Protein AF-A0A835Y1A8-F1 (afdb_monomer)

pLDDT: mean 73.44, std 23.44, range [25.25, 97.69]

Mean predicted aligned error: 13.57 Å

Organism: NCBI:txid47281

Foldseek 3Di:
DDDDDDDDDDDPPPPDPPPPQPADDQDFFADFFDWWWKWWWWKDQPLDVVDTDGPPVQPDDADPVGWGWHDDDPVVVPPPTTIITHQDGDTPPDWFDWAFSDWDKQFLVNLVVLQVQQVRQMKTWMATSNAIAIDTQWHKQAAPRVDDPDHNGDIWTFGWQEKEKEFEDQVRRGTQDIWIFTAWPPPDTPRPDDPDPPVCPVVVVDPPPPPPPDDDDDIPHTDTSRDRGMDGGDTRTYIYHYDYDNPGDNVCSCVVVVVRCPPCSNVVPPPPPDD

Solvent-accessible surface area (backbone atoms only — not comparable to full-atom values): 16636 Å² total; per-residue (Å²): 138,89,82,90,81,88,79,87,76,84,78,85,76,83,78,76,82,72,79,72,76,81,62,54,81,93,72,70,68,47,56,82,64,36,82,48,67,43,28,35,35,28,28,31,32,65,93,43,76,88,49,68,44,58,48,72,80,46,91,67,78,69,31,93,90,52,72,43,55,58,65,63,52,83,71,50,68,71,43,93,64,66,41,29,46,47,57,64,89,41,35,37,85,54,70,41,75,72,42,74,68,44,75,41,69,37,44,42,66,51,37,47,53,52,39,56,35,25,74,51,48,19,29,38,38,33,29,49,86,83,45,70,44,50,38,60,50,31,44,71,29,52,16,77,69,43,39,95,89,42,46,82,84,32,72,34,36,31,38,43,42,43,40,41,36,42,41,26,22,57,82,84,28,35,71,26,47,70,49,48,34,41,53,42,81,67,94,61,57,50,58,59,81,73,100,56,84,77,80,51,68,76,73,60,79,65,79,73,76,74,71,83,77,84,69,90,70,73,73,59,72,50,48,77,47,63,68,89,45,68,45,72,77,43,60,31,31,32,29,35,42,64,40,83,36,94,80,59,45,68,92,60,37,56,54,71,56,50,57,60,65,66,35,63,92,72,60,67,82,78,78,84,83,86,131

Nearest PDB structures (foldseek):
  4rey-assembly1_A  TM=2.428E-01  e=6.706E+00  Homo sapiens
  5hy7-assembly2_B  TM=1.770E-01  e=8.875E+00  Thermochaetoides thermophila DSM 1495

InterPro domains:
  IPR004240 Nonaspanin (TM9SF) [PF02990] (52-262)
  IPR004240 Nonaspanin (TM9SF) [PTHR10766] (25-270)

Radius of gyration: 24.08 Å; Cα contacts (8 Å, |Δi|>4): 474; chains: 1; bounding box: 104×63×52 Å

Structure (mmCIF, N/CA/C/O backbone):
data_AF-A0A835Y1A8-F1
#
_entry.id   AF-A0A835Y1A8-F1
#
loop_
_atom_site.group_PDB
_atom_site.id
_atom_site.type_symbol
_atom_site.label_atom_id
_atom_site.label_alt_id
_atom_site.label_comp_id
_atom_site.label_asym_id
_atom_site.label_entity_id
_atom_site.label_seq_id
_atom_site.pdbx_PDB_ins_code
_atom_site.Cartn_x
_atom_site.Cartn_y
_atom_site.Cartn_z
_atom_site.occupancy
_atom_site.B_iso_or_equiv
_atom_site.auth_seq_id
_atom_site.auth_comp_id
_atom_site.auth_asym_id
_atom_site.auth_atom_id
_atom_site.pdbx_PDB_model_num
ATOM 1 N N . MET A 1 1 ? -73.869 -24.558 -21.709 1.00 38.59 1 MET A N 1
ATOM 2 C CA . MET A 1 1 ? -72.828 -25.073 -22.624 1.00 38.59 1 MET A CA 1
ATOM 3 C C . MET A 1 1 ? -71.813 -23.967 -22.849 1.00 38.59 1 MET A C 1
ATOM 5 O O . MET A 1 1 ? -72.208 -22.828 -23.041 1.00 38.59 1 MET A O 1
ATOM 9 N N . ALA A 1 2 ? -70.539 -24.306 -22.680 1.00 37.69 2 ALA A N 1
ATOM 10 C CA . ALA A 1 2 ? -69.393 -23.407 -22.601 1.00 37.69 2 ALA A CA 1
ATOM 11 C C . ALA A 1 2 ? -68.954 -22.827 -23.958 1.00 37.69 2 ALA A C 1
ATOM 13 O O . ALA A 1 2 ? -69.214 -23.452 -24.985 1.00 37.69 2 ALA A O 1
ATOM 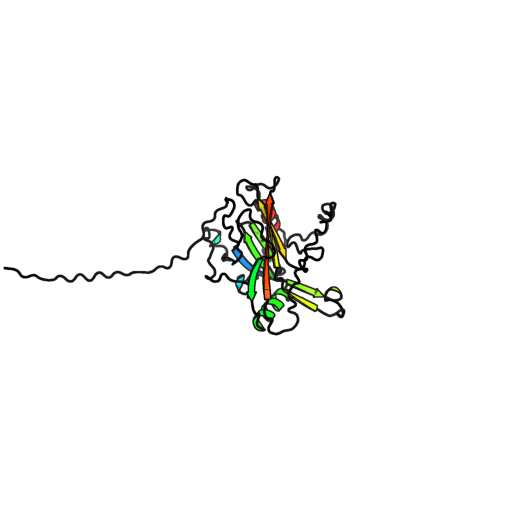14 N N . ARG A 1 3 ? -68.229 -21.692 -23.912 1.00 38.28 3 ARG A N 1
ATOM 15 C CA . ARG A 1 3 ? -67.066 -21.275 -24.745 1.00 38.28 3 ARG A CA 1
ATOM 16 C C . ARG A 1 3 ? -66.821 -19.775 -24.487 1.00 38.28 3 ARG A C 1
ATOM 18 O O . ARG A 1 3 ? -67.604 -18.949 -24.924 1.00 38.28 3 ARG A O 1
ATOM 25 N N . ALA A 1 4 ? -65.955 -19.391 -23.549 1.00 42.00 4 ALA A N 1
ATOM 26 C CA . ALA A 1 4 ? -64.495 -19.283 -23.683 1.00 42.00 4 ALA A CA 1
ATOM 27 C C . ALA A 1 4 ? -64.070 -18.337 -24.826 1.00 42.00 4 ALA A C 1
ATOM 29 O O . ALA A 1 4 ? -63.952 -18.767 -25.970 1.00 42.00 4 ALA A O 1
ATOM 30 N N . LEU A 1 5 ? -63.810 -17.066 -24.494 1.00 44.88 5 LEU A N 1
ATOM 31 C CA . LEU A 1 5 ? -62.985 -16.160 -25.295 1.00 44.88 5 LEU A CA 1
ATOM 32 C C . LEU A 1 5 ? -61.737 -15.813 -24.473 1.00 44.88 5 LEU A C 1
ATOM 34 O O . LEU A 1 5 ? -61.841 -15.299 -23.361 1.00 44.88 5 LEU A O 1
ATOM 38 N N . LEU A 1 6 ? -60.574 -16.165 -25.019 1.00 41.97 6 LEU A N 1
ATOM 39 C CA . LEU A 1 6 ? -59.252 -15.898 -24.463 1.00 41.97 6 LEU A CA 1
ATOM 40 C C . LEU A 1 6 ? -58.898 -14.411 -24.599 1.00 41.97 6 LEU A C 1
ATOM 42 O O . LEU A 1 6 ? -58.893 -13.879 -25.706 1.00 41.97 6 LEU A O 1
ATOM 46 N N . LEU A 1 7 ? -58.515 -13.777 -23.491 1.00 45.03 7 LEU A N 1
ATOM 47 C CA . LEU A 1 7 ? -57.712 -12.554 -23.484 1.00 45.03 7 LEU A CA 1
ATOM 48 C C . LEU A 1 7 ? -56.274 -12.952 -23.141 1.00 45.03 7 LEU A C 1
ATOM 50 O O . LEU A 1 7 ? -55.982 -13.340 -22.012 1.00 45.03 7 LEU A O 1
ATOM 54 N N . ALA A 1 8 ? -55.385 -12.890 -24.131 1.00 44.16 8 ALA A N 1
ATOM 55 C CA . ALA A 1 8 ? -53.951 -13.020 -23.921 1.00 44.16 8 ALA A CA 1
ATOM 56 C C . ALA A 1 8 ? -53.408 -11.677 -23.414 1.00 44.16 8 ALA A C 1
ATOM 58 O O . ALA A 1 8 ? -53.271 -10.727 -24.182 1.00 44.16 8 ALA A O 1
ATOM 59 N N . VAL A 1 9 ? -53.116 -11.592 -22.117 1.00 49.09 9 VAL A N 1
ATOM 60 C CA . VAL A 1 9 ? -52.327 -10.497 -21.545 1.00 49.09 9 VAL A CA 1
ATOM 61 C C . VAL A 1 9 ? -50.870 -10.952 -21.548 1.00 49.09 9 VAL A C 1
ATOM 63 O O . VAL A 1 9 ? -50.481 -11.804 -20.752 1.00 49.09 9 VAL A O 1
ATOM 66 N N . MET A 1 10 ? -50.065 -10.420 -22.471 1.00 48.47 10 MET A N 1
ATOM 67 C CA . MET A 1 10 ? -48.608 -10.535 -22.389 1.00 48.47 10 MET A CA 1
ATOM 68 C C . MET A 1 10 ? -48.114 -9.644 -21.247 1.00 48.47 10 MET A C 1
ATOM 70 O O . MET A 1 10 ? -48.136 -8.420 -21.352 1.00 48.47 10 MET A O 1
ATOM 74 N N . ALA A 1 11 ? -47.654 -10.263 -20.163 1.00 49.00 11 ALA A N 1
ATOM 75 C CA . ALA A 1 11 ? -46.849 -9.592 -19.156 1.00 49.00 11 ALA A CA 1
ATOM 76 C C . ALA A 1 11 ? -45.408 -9.473 -19.679 1.00 49.00 11 ALA A C 1
ATOM 78 O O . ALA A 1 11 ? -44.688 -10.468 -19.750 1.00 49.00 11 ALA A O 1
ATOM 79 N N . LEU A 1 12 ? -44.983 -8.261 -20.053 1.00 48.09 12 LEU A N 1
ATOM 80 C CA . LEU A 1 12 ? -43.561 -7.947 -20.190 1.00 48.09 12 LEU A CA 1
ATOM 81 C C . LEU A 1 12 ? -42.961 -7.852 -18.784 1.00 48.09 12 LEU A C 1
ATOM 83 O O . LEU A 1 12 ? -43.035 -6.815 -18.129 1.00 48.09 12 LEU A O 1
ATOM 87 N N . THR A 1 13 ? -42.351 -8.934 -18.313 1.00 47.12 13 THR A N 1
ATOM 88 C CA . THR A 1 13 ? -41.403 -8.870 -17.201 1.00 47.12 13 THR A CA 1
ATOM 89 C C . THR A 1 13 ? -40.053 -8.424 -17.755 1.00 47.12 13 THR A C 1
ATOM 91 O O . THR A 1 13 ? -39.283 -9.250 -18.248 1.00 47.12 13 THR A O 1
ATOM 94 N N . LEU A 1 14 ? -39.747 -7.124 -17.683 1.00 49.16 14 LEU A N 1
ATOM 95 C CA . LEU A 1 14 ? -38.355 -6.675 -17.742 1.00 49.16 14 LEU A CA 1
ATOM 96 C C . LEU A 1 14 ? -37.688 -7.067 -16.419 1.00 49.16 14 LEU A C 1
ATOM 98 O O . LEU A 1 14 ? -37.690 -6.314 -15.449 1.00 49.16 14 LEU A O 1
ATOM 102 N N . GLY A 1 15 ? -37.150 -8.284 -16.382 1.00 43.19 15 GLY A N 1
ATOM 103 C CA . GLY A 1 15 ? -36.167 -8.690 -15.387 1.00 43.19 15 GLY A CA 1
ATOM 104 C C . GLY A 1 15 ? -34.850 -7.986 -15.685 1.00 43.19 15 GLY A C 1
ATOM 105 O O . GLY A 1 15 ? -34.014 -8.513 -16.412 1.00 43.19 15 GLY A O 1
ATOM 106 N N . GLY A 1 16 ? -34.685 -6.775 -15.160 1.00 41.75 16 GLY A N 1
ATOM 107 C CA . GLY A 1 16 ? -33.373 -6.156 -15.046 1.00 41.75 16 GLY A CA 1
ATOM 108 C C . GLY A 1 16 ? -32.625 -6.822 -13.898 1.00 41.75 16 GLY A C 1
ATOM 109 O O . GLY A 1 16 ? -32.891 -6.519 -12.738 1.00 41.75 16 GLY A O 1
ATOM 110 N N . SER A 1 17 ? -31.704 -7.734 -14.204 1.00 40.31 17 SER A N 1
ATOM 111 C CA . SER A 1 17 ? -30.670 -8.137 -13.253 1.00 40.31 17 SER A CA 1
ATOM 112 C C . SER A 1 17 ? -29.699 -6.970 -13.099 1.00 40.31 17 SER A C 1
ATOM 114 O O . SER A 1 17 ? -28.700 -6.886 -13.805 1.00 40.31 17 SER A O 1
ATOM 116 N N . ALA A 1 18 ? -30.019 -6.040 -12.201 1.00 42.28 18 ALA A N 1
ATOM 117 C CA . ALA A 1 18 ? -29.013 -5.155 -11.645 1.00 42.28 18 ALA A CA 1
ATOM 118 C C . ALA A 1 18 ? -28.097 -6.029 -10.782 1.00 42.28 18 ALA A C 1
ATOM 120 O O . ALA A 1 18 ? -28.504 -6.517 -9.727 1.00 42.28 18 ALA A O 1
ATOM 121 N N . THR A 1 19 ? -26.882 -6.291 -11.255 1.00 36.97 19 THR A N 1
ATOM 122 C CA . THR A 1 19 ? -25.799 -6.717 -10.374 1.00 36.97 19 THR A CA 1
ATOM 123 C C . THR A 1 19 ? -25.518 -5.531 -9.464 1.00 36.97 19 THR A C 1
ATOM 125 O O . THR A 1 19 ? -24.884 -4.569 -9.888 1.00 36.97 19 THR A O 1
ATOM 128 N N . ALA A 1 20 ? -26.082 -5.544 -8.258 1.00 41.91 20 ALA A N 1
ATOM 129 C CA . ALA A 1 20 ? -25.668 -4.619 -7.218 1.00 41.91 20 ALA A CA 1
ATOM 130 C C . ALA A 1 20 ? -24.181 -4.890 -6.956 1.00 41.91 20 ALA A C 1
ATOM 132 O O . ALA A 1 20 ? -23.821 -6.005 -6.570 1.00 41.91 20 ALA A O 1
ATOM 133 N N . GLU A 1 21 ? -23.320 -3.915 -7.246 1.00 48.88 21 GLU A N 1
ATOM 134 C CA . GLU A 1 21 ? -21.961 -3.918 -6.715 1.00 48.88 21 GLU A CA 1
ATOM 135 C C . GLU A 1 21 ? -22.090 -3.951 -5.187 1.00 48.88 21 GLU A C 1
ATOM 137 O O . GLU A 1 21 ? -22.827 -3.166 -4.593 1.00 48.88 21 GLU A O 1
ATOM 142 N N . GLU A 1 22 ? -21.486 -4.958 -4.558 1.00 48.88 22 GLU A N 1
ATOM 143 C CA . GLU A 1 22 ? -21.623 -5.212 -3.126 1.00 48.88 22 GLU A CA 1
ATOM 144 C C . GLU A 1 22 ? -20.785 -4.176 -2.357 1.00 48.88 22 GLU A C 1
ATOM 146 O O . GLU A 1 22 ? -19.588 -4.357 -2.130 1.00 48.88 22 GLU A O 1
ATOM 151 N N . GLU A 1 23 ? -21.414 -3.048 -2.037 1.00 57.38 23 GLU A N 1
ATOM 152 C CA . GLU A 1 23 ? -20.840 -1.918 -1.309 1.00 57.38 23 GLU A CA 1
ATOM 153 C C . GLU A 1 23 ? -20.578 -2.268 0.171 1.00 57.38 23 GLU A C 1
ATOM 155 O O . GLU A 1 23 ? -21.470 -2.725 0.890 1.00 57.38 23 GLU A O 1
ATOM 160 N N . LEU A 1 24 ? -19.343 -2.057 0.644 1.00 58.47 24 LEU A N 1
ATOM 161 C CA . LEU A 1 24 ? -18.929 -2.365 2.020 1.00 58.47 24 LEU A CA 1
ATOM 162 C C . LEU A 1 24 ? -19.290 -1.209 2.979 1.00 58.47 24 LEU A C 1
ATOM 164 O O . LEU A 1 24 ? -18.795 -0.095 2.784 1.00 58.47 24 LEU A O 1
ATOM 168 N N . PRO A 1 25 ? -20.099 -1.436 4.035 1.00 58.34 25 PRO A N 1
ATOM 169 C CA . PRO A 1 25 ? -20.403 -0.409 5.030 1.00 58.34 25 PRO A CA 1
ATOM 170 C C . PRO A 1 25 ? -19.174 -0.066 5.888 1.00 58.34 25 PRO A C 1
ATOM 172 O O . PRO A 1 25 ? -18.427 -0.953 6.303 1.00 58.34 25 PRO A O 1
ATOM 175 N N . SER A 1 26 ? -18.995 1.221 6.206 1.00 64.81 26 SER A N 1
ATOM 176 C CA . SER A 1 26 ? -17.926 1.693 7.097 1.00 64.81 26 SER A CA 1
ATOM 177 C C . SER A 1 26 ? -18.256 1.352 8.558 1.00 64.81 26 SER A C 1
ATOM 179 O O . SER A 1 26 ? -19.091 2.000 9.192 1.00 64.81 26 SER A O 1
ATOM 181 N N . LYS A 1 27 ? -17.653 0.281 9.088 1.00 75.25 27 LYS A N 1
ATOM 182 C CA . LYS A 1 27 ? -17.721 -0.112 10.506 1.00 75.25 27 LYS A CA 1
ATOM 183 C C . LYS A 1 27 ? -16.426 0.340 11.178 1.00 75.25 27 LYS A C 1
ATOM 185 O O . LYS A 1 27 ? -15.370 -0.098 10.757 1.00 75.25 27 LYS A O 1
ATOM 190 N N . HIS A 1 28 ? -16.503 1.144 12.237 1.00 86.50 28 HIS A N 1
ATOM 191 C CA . HIS A 1 28 ? -15.304 1.624 12.952 1.00 86.50 28 HIS A CA 1
ATOM 192 C C . HIS A 1 28 ? -15.055 0.952 14.304 1.00 86.50 28 HIS A C 1
ATOM 194 O O . HIS A 1 28 ? -14.069 1.232 14.983 1.00 86.50 28 HIS A O 1
ATOM 200 N N . ARG A 1 29 ? -15.970 0.072 14.714 1.00 92.69 29 ARG A N 1
ATOM 201 C CA . ARG A 1 29 ? -15.875 -0.692 15.953 1.00 92.69 29 ARG A CA 1
ATOM 202 C C . ARG A 1 29 ? -15.864 -2.174 15.625 1.00 92.69 29 ARG A C 1
ATOM 204 O O . ARG A 1 29 ? -16.804 -2.666 15.011 1.00 92.69 29 ARG A O 1
ATOM 211 N N . TYR A 1 30 ? -14.833 -2.871 16.063 1.00 94.38 30 TYR A N 1
ATOM 212 C CA . TYR A 1 30 ? -14.531 -4.241 15.684 1.00 94.38 30 TYR A CA 1
ATOM 213 C C . TYR A 1 30 ? -14.546 -5.161 16.905 1.00 94.38 30 TYR A C 1
ATOM 215 O O . TYR A 1 30 ? -14.012 -4.827 17.966 1.00 94.38 30 TYR A O 1
ATOM 223 N N . ASP A 1 31 ? -15.124 -6.341 16.730 1.00 95.75 31 ASP A N 1
ATOM 224 C CA . ASP A 1 31 ? -14.928 -7.477 17.617 1.00 95.75 31 ASP A CA 1
ATOM 225 C C . ASP A 1 31 ? -13.668 -8.246 17.192 1.00 95.75 31 ASP A C 1
ATOM 227 O O . ASP A 1 31 ? -13.207 -8.171 16.050 1.00 95.75 31 ASP A O 1
ATOM 231 N N . THR A 1 32 ? -13.060 -8.995 18.114 1.00 95.31 32 THR A N 1
ATOM 232 C CA . THR A 1 32 ? -11.887 -9.814 17.778 1.00 95.31 32 THR A CA 1
ATOM 233 C C . THR A 1 32 ? -12.221 -10.813 16.671 1.00 95.31 32 THR A C 1
ATOM 235 O O . THR A 1 32 ? -13.134 -11.622 16.809 1.00 95.31 32 THR A O 1
ATOM 238 N N . GLY A 1 33 ? -11.429 -10.794 15.598 1.00 95.19 33 GLY A N 1
ATOM 239 C CA . GLY A 1 33 ? -11.612 -11.652 14.427 1.00 95.19 33 GLY A CA 1
ATOM 240 C C . GLY A 1 33 ? -12.426 -11.032 13.288 1.00 95.19 33 GLY A C 1
ATOM 241 O O . GLY A 1 33 ? -12.430 -11.620 12.200 1.00 95.19 33 GLY A O 1
ATOM 242 N N . ASP A 1 34 ? -13.049 -9.869 13.508 1.00 95.62 34 ASP A N 1
ATOM 243 C CA . ASP A 1 34 ? -13.722 -9.102 12.457 1.00 95.62 34 ASP A CA 1
ATOM 244 C C . ASP A 1 34 ? -12.753 -8.735 11.334 1.00 95.62 34 ASP A C 1
ATOM 246 O O . ASP A 1 34 ? -11.570 -8.475 11.575 1.00 95.62 34 ASP A O 1
ATOM 250 N N . ASP A 1 35 ? -13.266 -8.690 10.108 1.00 93.69 35 ASP A N 1
ATOM 251 C CA . ASP A 1 35 ? -12.485 -8.276 8.950 1.00 93.69 35 ASP A CA 1
ATOM 252 C C . ASP A 1 35 ? -12.267 -6.759 8.960 1.00 93.69 35 ASP A C 1
ATOM 254 O O . ASP A 1 35 ? -13.206 -5.969 9.074 1.00 93.69 35 ASP A O 1
ATOM 258 N N . VAL A 1 36 ? -11.003 -6.361 8.826 1.00 94.00 36 VAL A N 1
ATOM 259 C CA . VAL A 1 36 ? -10.575 -4.968 8.684 1.00 94.00 36 VAL A CA 1
ATOM 260 C C . VAL A 1 36 ? -10.096 -4.791 7.252 1.00 94.00 36 VAL A C 1
ATOM 262 O O . VAL A 1 36 ? -9.051 -5.313 6.864 1.00 94.00 36 VAL A O 1
ATOM 265 N N . VAL A 1 37 ? -10.872 -4.072 6.447 1.00 91.81 37 VAL A N 1
ATOM 266 C CA . VAL A 1 37 ? -10.572 -3.915 5.022 1.00 91.81 37 VAL A CA 1
ATOM 267 C C . VAL A 1 37 ? -9.502 -2.843 4.829 1.00 91.81 37 VAL A C 1
ATOM 269 O O . VAL A 1 37 ? -9.634 -1.716 5.306 1.00 91.81 37 VAL A O 1
ATOM 272 N N . LEU A 1 38 ? -8.446 -3.198 4.100 1.00 93.31 38 LEU A N 1
ATOM 273 C CA . LEU A 1 38 ? -7.447 -2.258 3.606 1.00 93.31 38 LEU A CA 1
ATOM 274 C C . LEU A 1 38 ? -7.849 -1.828 2.193 1.00 93.31 38 LEU A C 1
ATOM 276 O O . LEU A 1 38 ? -7.925 -2.661 1.284 1.00 93.31 38 LEU A O 1
ATOM 280 N N . PHE A 1 39 ? -8.102 -0.538 2.005 1.00 93.00 39 PHE A N 1
ATOM 281 C CA . PHE A 1 39 ? -8.419 0.041 0.703 1.00 93.00 39 PHE A CA 1
ATOM 282 C C . PHE A 1 39 ? -7.178 0.680 0.094 1.00 93.00 39 PHE A C 1
ATOM 284 O O . PHE A 1 39 ? -6.445 1.383 0.780 1.00 93.00 39 PHE A O 1
ATOM 291 N N . ALA A 1 40 ? -6.950 0.472 -1.196 1.00 93.12 40 ALA A N 1
ATOM 292 C CA . ALA A 1 40 ? -5.953 1.205 -1.956 1.00 93.12 40 ALA A CA 1
ATOM 293 C C . ALA A 1 40 ? -6.608 2.355 -2.716 1.00 93.12 40 ALA A C 1
ATOM 295 O O . ALA A 1 40 ? -7.746 2.247 -3.160 1.00 93.12 40 ALA A O 1
ATOM 296 N N . SER A 1 41 ? -5.878 3.455 -2.850 1.00 90.62 41 SER A N 1
ATOM 297 C CA . SER A 1 41 ? -6.336 4.643 -3.563 1.00 90.62 41 SER A CA 1
ATOM 298 C C . SER A 1 41 ? -5.502 4.819 -4.826 1.00 90.62 41 SER A C 1
ATOM 300 O O . SER A 1 41 ? -5.933 4.480 -5.930 1.00 90.62 41 SER A O 1
ATOM 302 N N . LYS A 1 42 ? -4.252 5.255 -4.657 1.00 90.75 42 LYS A N 1
ATOM 303 C CA . LYS A 1 42 ? -3.419 5.710 -5.766 1.00 90.75 42 LYS A CA 1
ATOM 304 C C . LYS A 1 42 ? -1.946 5.402 -5.590 1.00 90.75 42 LYS A C 1
ATOM 306 O O . LYS A 1 42 ? -1.490 5.014 -4.512 1.00 90.75 42 LYS A O 1
ATOM 311 N N . ILE A 1 43 ? -1.220 5.621 -6.673 1.00 93.12 43 ILE A N 1
ATOM 312 C CA . ILE A 1 43 ? 0.231 5.718 -6.741 1.00 93.12 43 ILE A CA 1
ATOM 313 C C . ILE A 1 43 ? 0.621 7.029 -7.423 1.00 93.12 43 ILE A C 1
ATOM 315 O O . ILE A 1 43 ? -0.152 7.585 -8.203 1.00 93.12 43 ILE A O 1
ATOM 319 N N . GLY A 1 44 ? 1.825 7.517 -7.164 1.00 91.12 44 GLY A N 1
ATOM 320 C CA . GLY A 1 44 ? 2.352 8.677 -7.874 1.00 91.12 44 GLY A CA 1
ATOM 321 C C . GLY A 1 44 ? 3.746 9.073 -7.402 1.00 91.12 44 GLY A C 1
ATOM 322 O O . GLY A 1 44 ? 4.190 8.606 -6.350 1.00 91.12 44 GLY A O 1
ATOM 323 N N . PRO A 1 45 ? 4.452 9.913 -8.171 1.00 90.25 45 PRO A N 1
ATOM 324 C CA . PRO A 1 45 ? 5.763 10.428 -7.795 1.00 90.25 45 PRO A CA 1
ATOM 325 C C . PRO A 1 45 ? 5.668 11.296 -6.537 1.00 90.25 45 PRO A C 1
ATOM 327 O O . PRO A 1 45 ? 4.870 12.233 -6.471 1.00 90.25 45 PRO A O 1
ATOM 330 N N . PHE A 1 46 ? 6.518 11.021 -5.546 1.00 83.88 46 PHE A N 1
ATOM 331 C CA . PHE A 1 46 ? 6.551 11.804 -4.306 1.00 83.88 46 PHE A CA 1
ATOM 332 C C . PHE A 1 46 ? 6.892 13.281 -4.557 1.00 83.88 46 PHE A C 1
ATOM 334 O O . PHE A 1 46 ? 6.285 14.170 -3.969 1.00 83.88 46 PHE A O 1
ATOM 341 N N . GLU A 1 47 ? 7.788 13.552 -5.509 1.00 82.38 47 GLU A N 1
ATOM 342 C CA . GLU A 1 47 ? 8.206 14.912 -5.877 1.00 82.38 47 GLU A CA 1
ATOM 343 C C . GLU A 1 47 ? 7.155 15.682 -6.702 1.00 82.38 47 GLU A C 1
ATOM 345 O O . GLU A 1 47 ? 7.266 16.897 -6.873 1.00 82.38 47 GLU A O 1
ATOM 350 N N . ASN A 1 48 ? 6.106 15.014 -7.201 1.00 84.75 48 ASN A N 1
ATOM 351 C CA . ASN A 1 48 ? 5.013 15.665 -7.925 1.00 84.75 48 ASN A CA 1
ATOM 352 C C . ASN A 1 48 ? 3.624 15.174 -7.458 1.00 84.75 48 ASN A C 1
ATOM 354 O O . ASN A 1 48 ? 2.918 14.520 -8.221 1.00 84.75 48 ASN A O 1
ATOM 358 N N . PRO A 1 49 ? 3.152 15.577 -6.259 1.00 79.75 49 PRO A N 1
ATOM 359 C CA . PRO A 1 49 ? 1.906 15.057 -5.675 1.00 79.75 49 PRO A CA 1
ATOM 360 C C . PRO A 1 49 ? 0.604 15.324 -6.454 1.00 79.75 49 PRO A C 1
ATOM 362 O O . PRO A 1 49 ? -0.429 14.750 -6.121 1.00 79.75 49 PRO A O 1
ATOM 365 N N . THR A 1 50 ? 0.614 16.218 -7.450 1.00 83.50 50 THR A N 1
ATOM 366 C CA . THR A 1 50 ? -0.541 16.468 -8.335 1.00 83.50 50 THR A CA 1
ATOM 367 C C . THR A 1 50 ? -0.719 15.363 -9.376 1.00 83.50 50 THR A C 1
ATOM 369 O O . THR A 1 50 ? -1.820 15.166 -9.881 1.00 83.50 50 THR A O 1
ATOM 372 N N . GLU A 1 51 ? 0.351 14.647 -9.709 1.00 88.25 51 GLU A N 1
ATOM 373 C CA . GLU A 1 51 ? 0.317 13.513 -10.622 1.00 88.25 51 GLU A CA 1
ATOM 374 C C . GLU A 1 51 ? -0.002 12.247 -9.830 1.00 88.25 51 GLU A C 1
ATOM 376 O O . GLU A 1 51 ? 0.756 11.829 -8.955 1.00 88.25 51 GLU A O 1
ATOM 381 N N . THR A 1 52 ? -1.166 11.6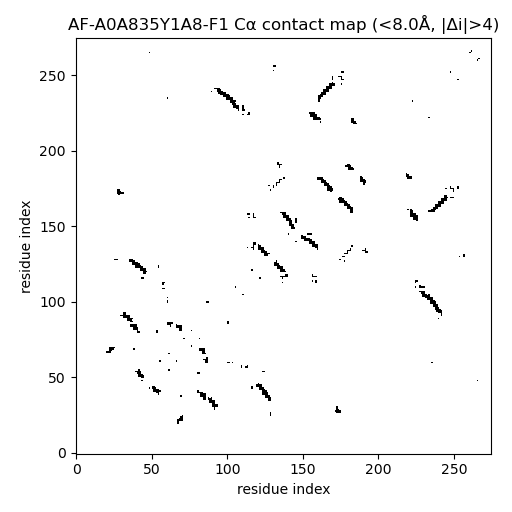62 -10.101 1.00 87.94 52 THR A N 1
ATOM 382 C CA . THR A 1 52 ? -1.642 10.472 -9.395 1.00 87.94 52 THR A CA 1
ATOM 383 C C . THR A 1 52 ? -2.327 9.531 -10.368 1.00 87.94 52 THR A C 1
ATOM 385 O O . THR A 1 52 ? -2.999 9.967 -11.303 1.00 87.94 52 THR A O 1
ATOM 388 N N . TYR A 1 53 ? -2.135 8.240 -10.135 1.00 91.31 53 TYR A N 1
ATOM 389 C CA . TYR A 1 53 ? -2.659 7.151 -10.946 1.00 91.31 53 TYR A CA 1
ATOM 390 C C . TYR A 1 53 ? -3.342 6.122 -10.041 1.00 91.31 53 TYR A C 1
ATOM 392 O O . TYR A 1 53 ? -2.935 5.973 -8.885 1.00 91.31 53 TYR A O 1
ATOM 400 N N . PRO A 1 54 ? -4.345 5.375 -10.529 1.00 92.69 54 PRO A N 1
ATOM 401 C CA . PRO A 1 54 ? -4.940 4.275 -9.780 1.00 92.69 54 PRO A CA 1
ATOM 402 C C . PRO A 1 54 ? -3.887 3.289 -9.264 1.00 92.69 54 PRO A C 1
ATOM 404 O O . PRO A 1 54 ? -2.940 2.942 -9.967 1.00 92.69 54 PRO A O 1
ATOM 407 N N . TYR A 1 55 ? -4.072 2.780 -8.043 1.00 93.06 55 TYR A N 1
ATOM 408 C CA . TYR A 1 55 ? -3.100 1.875 -7.413 1.00 93.06 55 TYR A CA 1
ATOM 409 C C . TYR A 1 55 ? -2.712 0.666 -8.289 1.00 93.06 55 TYR A C 1
ATOM 411 O O . TYR A 1 55 ? -1.555 0.244 -8.304 1.00 93.06 55 TYR A O 1
ATOM 419 N N . TYR A 1 56 ? -3.674 0.127 -9.042 1.00 93.75 56 TYR A N 1
ATOM 420 C CA . TYR A 1 56 ? -3.497 -1.054 -9.887 1.00 93.75 56 TYR A CA 1
ATOM 421 C C . TYR A 1 56 ? -2.993 -0.779 -11.311 1.00 93.75 56 TYR A C 1
ATOM 423 O O . TYR A 1 56 ? -2.887 -1.725 -12.093 1.00 93.75 56 TYR A O 1
ATOM 431 N N . ASP A 1 57 ? -2.621 0.462 -11.634 1.00 93.62 57 ASP A N 1
ATOM 432 C CA . ASP A 1 57 ? -1.854 0.758 -12.854 1.00 93.62 57 ASP A CA 1
ATOM 433 C C . ASP A 1 57 ? -0.459 0.114 -12.795 1.00 93.62 57 ASP A C 1
ATOM 435 O O . ASP A 1 57 ? 0.125 -0.237 -13.823 1.00 93.62 57 ASP A O 1
ATOM 439 N N . LEU A 1 58 ? 0.054 -0.122 -11.581 1.00 95.31 58 LEU A N 1
ATOM 440 C CA . LEU A 1 58 ? 1.169 -1.033 -11.354 1.00 95.31 58 LEU A CA 1
ATOM 441 C C . LEU A 1 58 ? 0.668 -2.455 -11.068 1.00 95.31 58 LEU A C 1
ATOM 443 O O . LEU A 1 58 ? -0.343 -2.643 -10.384 1.00 95.31 58 LEU A O 1
ATOM 447 N N . PRO A 1 59 ? 1.398 -3.495 -11.516 1.00 94.44 59 PRO A N 1
ATOM 448 C CA . PRO A 1 59 ? 0.944 -4.873 -11.418 1.00 94.44 59 PRO A CA 1
ATOM 449 C C . PRO A 1 59 ? 1.149 -5.459 -10.008 1.00 94.44 59 PRO A C 1
ATOM 451 O O . PRO A 1 59 ? 1.802 -6.492 -9.847 1.00 94.44 59 PRO A O 1
ATOM 454 N N . PHE A 1 60 ? 0.512 -4.876 -8.994 1.00 95.31 60 PHE A N 1
ATOM 455 C CA . PHE A 1 60 ? 0.381 -5.427 -7.640 1.00 95.31 60 PHE A CA 1
ATOM 456 C C . PHE A 1 60 ? -0.603 -6.614 -7.573 1.00 95.31 60 PHE A C 1
ATOM 458 O O . PHE A 1 60 ? -1.171 -7.043 -8.585 1.00 95.31 60 PHE A O 1
ATOM 465 N N . CYS A 1 61 ? -0.773 -7.202 -6.384 1.00 95.00 61 CYS A N 1
ATOM 466 C CA . CYS A 1 61 ? -1.747 -8.270 -6.143 1.00 95.00 61 CYS A CA 1
ATOM 467 C C . CYS A 1 61 ? -3.176 -7.707 -6.109 1.00 95.00 61 CYS A C 1
ATOM 469 O O . CYS A 1 61 ? -3.474 -6.817 -5.311 1.00 95.00 61 CYS A O 1
ATOM 471 N N . GLN A 1 62 ? -4.062 -8.270 -6.926 1.00 92.38 62 GLN A N 1
ATOM 472 C CA . GLN A 1 62 ? -5.495 -7.965 -6.934 1.00 92.38 62 GLN A CA 1
ATOM 473 C C . GLN A 1 62 ? -6.284 -9.101 -6.262 1.00 92.38 62 GLN A C 1
ATOM 475 O O . GLN A 1 62 ? -5.820 -10.246 -6.301 1.00 92.38 62 GLN A O 1
ATOM 480 N N . PRO A 1 63 ? -7.456 -8.821 -5.662 1.00 89.69 63 PRO A N 1
ATOM 481 C CA . PRO A 1 63 ? -8.350 -9.870 -5.179 1.00 89.69 63 PRO A CA 1
ATOM 482 C C . PRO A 1 63 ? -8.825 -10.769 -6.334 1.00 89.69 63 PRO A C 1
ATOM 484 O O . PRO A 1 63 ? -9.109 -10.255 -7.421 1.00 89.69 63 PRO A O 1
ATOM 487 N N . PRO A 1 64 ? -8.912 -12.098 -6.142 1.00 82.50 64 PRO A N 1
ATOM 488 C CA . PRO A 1 64 ? -9.291 -13.026 -7.209 1.00 82.50 64 PRO A CA 1
ATOM 489 C C . PRO A 1 64 ? -10.735 -12.826 -7.696 1.00 82.50 64 PRO A C 1
ATOM 491 O O . PRO A 1 64 ? -11.026 -13.075 -8.863 1.00 82.50 64 PRO A O 1
ATOM 494 N N . GLU A 1 65 ? -11.625 -12.343 -6.832 1.00 80.62 65 GLU A N 1
ATOM 495 C CA . GLU A 1 65 ? -13.002 -11.948 -7.150 1.00 80.62 65 GLU A CA 1
ATOM 496 C C . GLU A 1 65 ? -13.125 -10.580 -7.847 1.00 80.62 65 GLU A C 1
ATOM 498 O O . GLU A 1 65 ? -14.231 -10.175 -8.204 1.00 80.62 65 GLU A O 1
ATOM 503 N N . GLY A 1 66 ? -12.007 -9.880 -8.066 1.00 77.69 66 GLY A N 1
ATOM 504 C CA . GLY A 1 66 ? -11.969 -8.521 -8.599 1.00 77.69 66 GLY A CA 1
ATOM 505 C C . GLY A 1 66 ? -11.975 -7.447 -7.508 1.00 77.69 66 GLY A C 1
ATOM 506 O O . GLY A 1 66 ? -12.191 -7.708 -6.327 1.00 77.69 66 GLY A O 1
ATOM 507 N N . THR A 1 67 ? -11.692 -6.208 -7.903 1.00 76.56 67 THR A N 1
ATOM 508 C CA . THR A 1 67 ? -11.652 -5.061 -6.988 1.00 76.56 67 THR A CA 1
ATOM 509 C C . THR A 1 67 ? -13.051 -4.498 -6.762 1.00 76.56 67 THR A C 1
ATOM 511 O O . THR A 1 67 ? -13.749 -4.203 -7.730 1.00 76.56 67 THR A O 1
ATOM 514 N N . ARG A 1 68 ? -13.437 -4.288 -5.502 1.00 73.38 68 ARG A N 1
ATOM 515 C CA . ARG A 1 68 ? -14.693 -3.635 -5.109 1.00 73.38 68 ARG A CA 1
ATOM 516 C C . ARG A 1 68 ? -14.421 -2.200 -4.663 1.00 73.38 68 ARG A C 1
ATOM 518 O O . ARG A 1 68 ? -13.421 -1.960 -3.985 1.00 73.38 68 ARG A O 1
ATOM 525 N N . GLY A 1 69 ? -15.287 -1.262 -5.038 1.00 70.19 69 GLY A N 1
ATOM 526 C CA . GLY A 1 69 ? -15.222 0.119 -4.552 1.00 70.19 69 GLY A CA 1
ATOM 527 C C . GLY A 1 69 ? -15.666 0.235 -3.088 1.00 70.19 69 GLY A C 1
ATOM 528 O O . GLY A 1 69 ? -16.529 -0.529 -2.648 1.00 70.19 69 GLY A O 1
ATOM 529 N N . LYS A 1 70 ? -15.102 1.177 -2.321 1.00 67.69 70 LYS A N 1
ATOM 530 C CA . LYS A 1 70 ? -15.695 1.599 -1.034 1.00 67.69 70 LYS A CA 1
ATOM 531 C C . LYS A 1 70 ? -16.962 2.415 -1.326 1.00 67.69 70 LYS A C 1
ATOM 533 O O . LYS A 1 70 ? -16.963 3.211 -2.260 1.00 67.69 70 LYS A O 1
ATOM 538 N N . ALA A 1 71 ? -18.012 2.249 -0.520 1.00 62.00 71 ALA A N 1
ATOM 539 C CA . ALA A 1 71 ? -19.155 3.158 -0.547 1.00 62.00 71 ALA A CA 1
ATOM 540 C C . ALA A 1 71 ? -18.693 4.551 -0.094 1.00 62.00 71 ALA A C 1
ATOM 542 O O . ALA A 1 71 ? -18.291 4.726 1.058 1.00 62.00 71 ALA A O 1
ATOM 543 N N . GLU A 1 72 ? -18.704 5.515 -1.007 1.00 62.56 72 GLU A N 1
ATOM 544 C CA . GLU A 1 72 ? -18.227 6.873 -0.752 1.00 62.56 72 GLU A CA 1
ATOM 545 C C . GLU A 1 72 ? -19.375 7.767 -0.269 1.00 62.56 72 GLU A C 1
ATOM 547 O O . GLU A 1 72 ? -20.484 7.772 -0.808 1.00 62.56 72 GLU A O 1
ATOM 552 N N . SER A 1 73 ? -19.109 8.562 0.764 1.00 55.84 73 SER A N 1
ATOM 553 C CA . SER A 1 73 ? -19.965 9.680 1.149 1.00 55.84 73 SER A CA 1
ATOM 554 C C . SER A 1 73 ? -19.997 10.740 0.041 1.00 55.84 73 SER A C 1
ATOM 556 O O . SER A 1 73 ? -19.095 10.836 -0.786 1.00 55.84 73 SER A O 1
ATOM 558 N N . LEU A 1 74 ? -21.017 11.605 0.042 1.00 49.69 74 LEU A N 1
ATOM 559 C CA . LEU A 1 74 ? -21.164 12.689 -0.945 1.00 49.69 74 LEU A CA 1
ATOM 560 C C . LEU A 1 74 ? -19.919 13.596 -1.059 1.00 49.69 74 LEU A C 1
ATOM 562 O O . LEU A 1 74 ? -19.715 14.200 -2.104 1.00 49.69 74 LEU A O 1
ATOM 566 N N . GLY A 1 75 ? -19.099 13.698 -0.007 1.00 50.44 75 GLY A N 1
ATOM 567 C CA . GLY A 1 75 ? -17.819 14.413 -0.036 1.00 50.44 75 GLY A CA 1
ATOM 568 C C . GLY A 1 75 ? -16.659 13.601 -0.627 1.00 50.44 75 GLY A C 1
ATOM 569 O O . GLY A 1 75 ? -15.820 14.175 -1.313 1.00 50.44 75 GLY A O 1
ATOM 570 N N . GLU A 1 76 ? -16.628 12.282 -0.414 1.00 57.78 76 GLU A N 1
ATOM 571 C CA . GLU A 1 76 ? -15.632 11.364 -0.993 1.00 57.78 76 GLU A CA 1
ATOM 572 C C . GLU A 1 76 ? -15.883 11.138 -2.493 1.00 57.78 76 GLU A C 1
ATOM 574 O O . GLU A 1 76 ? -14.935 11.178 -3.265 1.00 57.78 76 GLU A O 1
ATOM 579 N N . ALA A 1 77 ? -17.150 11.060 -2.920 1.00 55.84 77 ALA A N 1
ATOM 580 C CA . ALA A 1 77 ? -17.538 10.916 -4.329 1.00 55.84 77 ALA A CA 1
ATOM 581 C C . ALA A 1 77 ? -17.187 12.141 -5.198 1.00 55.84 77 ALA A C 1
ATOM 583 O O . ALA A 1 77 ? -17.160 12.062 -6.428 1.00 55.84 77 ALA A O 1
ATOM 584 N N . LEU A 1 78 ? -16.961 13.296 -4.560 1.00 50.03 78 LEU A N 1
ATOM 585 C CA . LEU A 1 78 ? -16.448 14.512 -5.198 1.00 50.03 78 LEU A CA 1
ATOM 586 C C . LEU A 1 78 ? -14.911 14.580 -5.167 1.00 50.03 78 LEU A C 1
ATOM 588 O O . LEU A 1 78 ? -14.325 15.411 -5.866 1.00 50.03 78 LEU A O 1
ATOM 592 N N . GLY A 1 79 ? -14.262 13.724 -4.372 1.00 53.62 79 GLY A N 1
ATOM 593 C CA . GLY A 1 79 ? -12.830 13.465 -4.425 1.00 53.62 79 GLY A CA 1
ATOM 594 C C . GLY A 1 79 ? -12.483 12.649 -5.669 1.00 53.62 79 GLY A C 1
ATOM 595 O O . GLY A 1 79 ? -13.224 11.773 -6.097 1.00 53.62 79 GLY A O 1
ATOM 596 N N . SER A 1 80 ? -11.350 12.959 -6.296 1.00 54.41 80 SER A N 1
ATOM 597 C CA . SER A 1 80 ? -10.958 12.349 -7.575 1.00 54.41 80 SER A CA 1
ATOM 598 C C . SER A 1 80 ? -10.462 10.899 -7.461 1.00 54.41 80 SER A C 1
ATOM 600 O O . SER A 1 80 ? -10.216 10.272 -8.493 1.00 54.41 80 SER A O 1
ATOM 602 N N . ASP A 1 81 ? -10.294 10.365 -6.249 1.00 64.12 81 ASP A N 1
ATOM 603 C CA . ASP A 1 81 ? -9.606 9.094 -6.030 1.00 64.12 81 ASP A CA 1
ATOM 604 C C . ASP A 1 81 ? -10.550 8.030 -5.474 1.00 64.12 81 ASP A C 1
ATOM 606 O O . ASP A 1 81 ? -10.895 8.043 -4.295 1.00 64.12 81 ASP A O 1
ATOM 610 N N . ARG A 1 82 ? -10.907 7.068 -6.328 1.00 75.81 82 ARG A N 1
ATOM 611 C CA . ARG A 1 82 ? -11.748 5.927 -5.954 1.00 75.81 82 ARG A CA 1
ATOM 612 C C . ARG A 1 82 ? -10.982 4.956 -5.066 1.00 75.81 82 ARG A C 1
ATOM 614 O O . ARG A 1 82 ? -9.908 4.481 -5.442 1.00 75.81 82 ARG A O 1
ATOM 621 N N . LEU A 1 83 ? -11.562 4.600 -3.926 1.00 86.69 83 LEU A N 1
ATOM 622 C CA . LEU A 1 83 ? -11.011 3.573 -3.041 1.00 86.69 83 LEU A CA 1
ATOM 623 C C . LEU A 1 83 ? -11.378 2.171 -3.531 1.00 86.69 83 LEU A C 1
ATOM 625 O O . LEU A 1 83 ? -12.554 1.857 -3.697 1.00 86.69 83 LEU A O 1
ATOM 629 N N . VAL A 1 84 ? -10.377 1.308 -3.712 1.00 89.38 84 VAL A N 1
ATOM 630 C CA . VAL A 1 84 ? -10.545 -0.079 -4.172 1.00 89.38 84 VAL A CA 1
ATOM 631 C C . VAL A 1 84 ? -10.061 -1.090 -3.135 1.00 89.38 84 VAL A C 1
ATOM 633 O O . VAL A 1 84 ? -9.055 -0.884 -2.458 1.00 89.38 84 VAL A O 1
ATOM 636 N N . SER A 1 85 ? -10.773 -2.206 -2.999 1.00 89.56 85 SER A N 1
ATOM 637 C CA . SER A 1 85 ? -10.428 -3.279 -2.063 1.00 89.56 85 SER A CA 1
ATOM 638 C C . SER A 1 85 ? -9.104 -3.957 -2.425 1.00 89.56 85 SER A C 1
ATOM 640 O O . SER A 1 85 ? -8.844 -4.251 -3.594 1.00 89.56 85 SER A O 1
ATOM 642 N N . THR A 1 86 ? -8.307 -4.291 -1.412 1.00 94.44 86 THR A N 1
ATOM 643 C CA . THR A 1 86 ? -7.051 -5.038 -1.569 1.00 94.44 86 THR A CA 1
ATOM 644 C C . THR A 1 86 ? -7.199 -6.500 -1.114 1.00 94.44 86 THR A C 1
ATOM 646 O O . THR A 1 86 ? -8.108 -6.805 -0.345 1.00 94.44 86 THR A O 1
ATOM 649 N N . PRO A 1 87 ? -6.316 -7.430 -1.540 1.00 95.12 87 PRO A N 1
ATOM 650 C CA . PRO A 1 87 ? -6.403 -8.841 -1.143 1.00 95.12 87 PRO A CA 1
ATOM 651 C C . PRO A 1 87 ? -5.833 -9.142 0.257 1.00 95.12 87 PRO A C 1
ATOM 653 O O . PRO A 1 87 ? -5.634 -10.308 0.601 1.00 95.12 87 PRO A O 1
ATOM 656 N N . TYR A 1 88 ? -5.497 -8.124 1.057 1.00 95.81 88 TYR A N 1
ATOM 657 C CA . TYR A 1 88 ? -4.914 -8.332 2.383 1.00 95.81 88 TYR A CA 1
ATOM 658 C C . TYR A 1 88 ? -5.981 -8.844 3.347 1.00 95.81 88 TYR A C 1
ATOM 660 O O . TYR A 1 88 ? -6.973 -8.170 3.611 1.00 95.81 88 TYR A O 1
ATOM 668 N N . VAL A 1 89 ? -5.745 -10.020 3.928 1.00 95.38 89 VAL A N 1
ATOM 669 C CA . VAL A 1 89 ? -6.624 -10.582 4.956 1.00 95.38 89 VAL A CA 1
ATOM 670 C C . VAL A 1 89 ? -6.139 -10.099 6.318 1.00 95.38 89 VAL A C 1
ATOM 672 O O . VAL A 1 89 ? -5.147 -10.608 6.852 1.00 95.38 89 VAL A O 1
ATOM 675 N N . ILE A 1 90 ? -6.819 -9.092 6.862 1.00 96.44 90 ILE A N 1
ATOM 676 C CA . ILE A 1 90 ? -6.508 -8.483 8.156 1.00 96.44 90 ILE A CA 1
ATOM 677 C C . ILE A 1 90 ? -7.708 -8.682 9.075 1.00 96.44 90 ILE A C 1
ATOM 679 O O . ILE A 1 90 ? -8.815 -8.253 8.766 1.00 96.44 90 ILE A O 1
ATOM 683 N N . LYS A 1 91 ? -7.474 -9.344 10.210 1.00 96.75 91 LYS A N 1
ATOM 684 C CA . LYS A 1 91 ? -8.497 -9.598 11.225 1.00 96.75 91 LYS A CA 1
ATOM 685 C C . LYS A 1 91 ? -8.180 -8.841 12.503 1.00 96.75 91 LYS A C 1
ATOM 687 O O . LYS A 1 91 ? -7.042 -8.896 12.978 1.0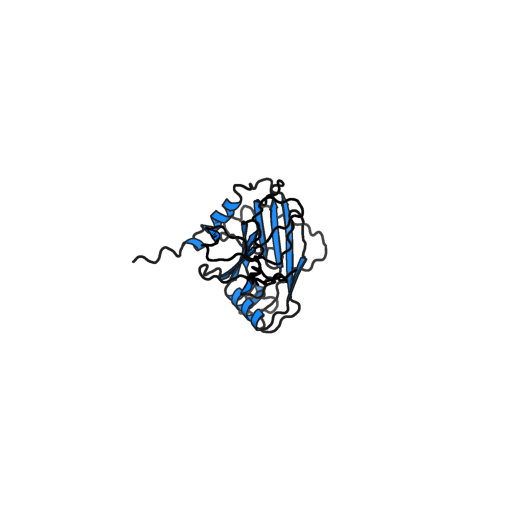0 96.75 91 LYS A O 1
ATOM 692 N N . TYR A 1 92 ? -9.176 -8.158 13.060 1.00 97.12 92 TYR A N 1
ATOM 693 C CA . TYR A 1 92 ? -9.013 -7.331 14.250 1.00 97.12 92 TYR A CA 1
ATOM 694 C C . TYR A 1 92 ? -8.485 -8.153 15.434 1.00 97.12 92 TYR A C 1
ATOM 696 O O . TYR A 1 92 ? -9.043 -9.194 15.786 1.00 97.12 92 TYR A O 1
ATOM 704 N N . GLY A 1 93 ? -7.384 -7.701 16.037 1.00 95.62 93 GLY A N 1
ATOM 705 C CA . GLY A 1 93 ? -6.723 -8.366 17.166 1.00 95.62 93 GLY A CA 1
ATOM 706 C C . GLY A 1 93 ? -5.968 -9.664 16.835 1.00 95.62 93 GLY A C 1
ATOM 707 O O . GLY A 1 93 ? -5.494 -10.330 17.756 1.00 95.62 93 GLY A O 1
ATOM 708 N N . VAL A 1 94 ? -5.832 -10.048 15.559 1.00 97.69 94 VAL A N 1
ATOM 709 C CA . VAL A 1 94 ? -5.134 -11.279 15.143 1.00 97.69 94 VAL A CA 1
ATOM 710 C C . VAL A 1 94 ? -3.804 -10.947 14.470 1.00 97.69 94 VAL A C 1
ATOM 712 O O . VAL A 1 94 ? -3.762 -10.372 13.383 1.00 97.69 94 VAL A O 1
ATOM 715 N N . ASN A 1 95 ? -2.700 -11.338 15.111 1.00 96.81 95 ASN A N 1
ATOM 716 C CA . ASN A 1 95 ? -1.357 -11.153 14.563 1.00 96.81 95 ASN A CA 1
ATOM 717 C C . ASN A 1 95 ? -1.091 -12.110 13.396 1.00 96.81 95 ASN A C 1
ATOM 719 O O . ASN A 1 95 ? -1.352 -13.309 13.484 1.00 96.81 95 ASN A O 1
ATOM 723 N N . VAL A 1 96 ? -0.479 -11.587 12.338 1.00 95.19 96 VAL A N 1
ATOM 724 C CA . VAL A 1 96 ? -0.088 -12.328 11.135 1.00 95.19 96 VAL A CA 1
ATOM 725 C C . VAL A 1 96 ? 1.399 -12.099 10.894 1.00 95.19 96 VAL A C 1
ATOM 727 O O . VAL A 1 96 ? 1.868 -10.966 10.951 1.00 95.19 96 VAL A O 1
ATOM 730 N N . ARG A 1 97 ? 2.162 -13.161 10.620 1.00 92.38 97 ARG A N 1
ATOM 731 C CA . ARG A 1 97 ? 3.601 -13.067 10.332 1.00 92.38 97 ARG A CA 1
ATOM 732 C C . ARG A 1 97 ? 3.917 -13.672 8.973 1.00 92.38 97 ARG A C 1
ATOM 734 O O . ARG A 1 97 ? 3.648 -14.849 8.759 1.00 92.38 97 ARG A O 1
ATOM 741 N N . HIS A 1 98 ? 4.530 -12.875 8.100 1.00 89.50 98 HIS A N 1
ATOM 742 C CA . HIS A 1 98 ? 5.044 -13.276 6.786 1.00 89.50 98 HIS A CA 1
ATOM 743 C C . HIS A 1 98 ? 4.033 -14.058 5.930 1.00 89.50 98 HIS A C 1
ATOM 745 O O . HIS A 1 98 ? 4.411 -14.978 5.200 1.00 89.50 98 HIS A O 1
ATOM 751 N N . ALA A 1 99 ? 2.750 -13.699 6.013 1.00 93.81 99 ALA A N 1
ATOM 752 C CA . ALA A 1 99 ? 1.726 -14.292 5.170 1.00 93.81 99 ALA A CA 1
ATOM 753 C C . ALA A 1 99 ? 2.004 -13.951 3.706 1.00 93.81 99 ALA A C 1
ATOM 755 O O . ALA A 1 99 ? 2.401 -12.833 3.379 1.00 93.81 99 ALA A O 1
ATOM 756 N N . ILE A 1 100 ? 1.806 -14.928 2.826 1.00 94.19 100 ILE A N 1
ATOM 757 C CA . ILE A 1 100 ? 1.906 -14.724 1.383 1.00 94.19 100 ILE A CA 1
ATOM 758 C C . ILE A 1 100 ? 0.594 -14.098 0.924 1.00 94.19 100 ILE A C 1
ATOM 760 O O . ILE A 1 100 ? -0.462 -14.702 1.082 1.00 94.19 100 ILE A O 1
ATOM 764 N N . LEU A 1 101 ? 0.680 -12.900 0.355 1.00 95.25 101 LEU A N 1
ATOM 765 C CA . LEU A 1 101 ? -0.445 -12.200 -0.251 1.00 95.25 101 LEU A CA 1
ATOM 766 C C . LEU A 1 101 ? -0.775 -12.807 -1.615 1.00 95.25 101 LEU A C 1
ATOM 768 O O . LEU A 1 101 ? -1.893 -13.241 -1.863 1.00 95.25 101 LEU A O 1
ATOM 772 N N . CYS A 1 102 ? 0.221 -12.859 -2.502 1.00 95.19 102 CYS A N 1
ATOM 773 C CA . CYS A 1 102 ? 0.118 -13.546 -3.782 1.00 95.19 102 CYS A CA 1
ATOM 774 C C . CYS A 1 102 ? 1.502 -13.927 -4.321 1.00 95.19 102 CYS A C 1
ATOM 776 O O . CYS A 1 102 ? 2.529 -13.394 -3.891 1.00 95.19 102 CYS A O 1
ATOM 778 N N . LYS A 1 103 ? 1.520 -14.850 -5.287 1.00 95.19 103 LYS A N 1
ATOM 779 C CA . LYS A 1 103 ? 2.698 -15.152 -6.106 1.00 95.19 103 LYS A CA 1
ATOM 780 C C . LYS A 1 103 ? 2.458 -14.635 -7.514 1.00 95.19 103 LYS A C 1
ATOM 782 O O . LYS A 1 103 ? 1.389 -14.878 -8.074 1.00 95.19 103 LYS A O 1
ATOM 787 N N . LYS A 1 104 ? 3.437 -13.942 -8.088 1.00 92.12 104 LYS A N 1
ATOM 788 C CA . LYS A 1 104 ? 3.320 -13.327 -9.408 1.00 92.12 104 LYS A CA 1
ATOM 789 C C . LYS A 1 104 ? 4.547 -13.627 -10.258 1.00 92.12 104 LYS A C 1
ATOM 791 O O . LYS A 1 104 ? 5.668 -13.657 -9.765 1.00 92.12 104 LYS A O 1
ATOM 796 N N . SER A 1 105 ? 4.318 -13.843 -11.547 1.00 94.31 105 SER A N 1
ATOM 797 C CA . SER A 1 105 ? 5.377 -13.744 -12.550 1.00 94.31 105 SER A CA 1
ATOM 798 C C . SER A 1 105 ? 5.285 -12.356 -13.167 1.00 94.31 105 SER A C 1
ATOM 800 O O . SER A 1 105 ? 4.220 -11.975 -13.650 1.00 94.31 105 SER A O 1
ATOM 802 N N . LEU A 1 106 ? 6.366 -11.590 -13.087 1.00 95.06 106 LEU A N 1
ATOM 803 C CA . LEU A 1 106 ? 6.473 -10.269 -13.689 1.00 95.06 106 LEU A CA 1
ATOM 804 C C . LEU A 1 106 ? 7.098 -10.439 -15.069 1.00 95.06 106 LEU A C 1
ATOM 806 O O . LEU A 1 106 ? 8.212 -10.947 -15.173 1.00 95.06 106 LEU A O 1
ATOM 810 N N . ASP A 1 107 ? 6.384 -10.045 -16.115 1.00 95.62 107 ASP A N 1
ATOM 811 C CA . ASP A 1 107 ? 6.959 -9.972 -17.454 1.00 95.62 107 ASP A CA 1
ATOM 812 C C . ASP A 1 107 ? 7.843 -8.722 -17.604 1.00 95.62 107 ASP A C 1
ATOM 814 O O . ASP A 1 107 ? 7.863 -7.828 -16.750 1.00 95.62 107 ASP A O 1
ATOM 818 N N . ALA A 1 108 ? 8.587 -8.639 -18.705 1.00 95.19 108 ALA A N 1
ATOM 819 C CA . ALA A 1 108 ? 9.462 -7.504 -18.980 1.00 95.19 108 ALA A CA 1
ATOM 820 C C . ALA A 1 108 ? 8.738 -6.141 -18.947 1.00 95.19 108 ALA A C 1
ATOM 822 O O . ALA A 1 108 ? 9.350 -5.138 -18.569 1.00 95.19 108 ALA A O 1
ATOM 823 N N . ALA A 1 109 ? 7.452 -6.086 -19.314 1.00 95.31 109 ALA A N 1
ATOM 824 C CA . ALA A 1 109 ? 6.662 -4.856 -19.279 1.00 95.31 109 ALA A CA 1
ATOM 825 C C . ALA A 1 109 ? 6.323 -4.445 -17.837 1.00 95.31 109 ALA A C 1
ATOM 827 O O . ALA A 1 109 ? 6.507 -3.285 -17.469 1.00 95.31 109 ALA A O 1
ATOM 828 N N . ALA A 1 110 ? 5.912 -5.398 -16.999 1.00 95.38 110 ALA A N 1
ATOM 829 C CA . ALA A 1 110 ? 5.661 -5.209 -15.576 1.00 95.38 110 ALA A CA 1
ATOM 830 C C . ALA A 1 110 ? 6.932 -4.798 -14.824 1.00 95.38 110 ALA A C 1
ATOM 832 O O . ALA A 1 110 ? 6.904 -3.859 -14.029 1.00 95.38 110 ALA A O 1
ATOM 833 N N . VAL A 1 111 ? 8.061 -5.459 -15.104 1.00 96.44 111 VAL A N 1
ATOM 834 C CA . VAL A 1 111 ? 9.368 -5.108 -14.525 1.00 96.44 111 VAL A CA 1
ATOM 835 C C . VAL A 1 111 ? 9.775 -3.695 -14.927 1.00 96.44 111 VAL A C 1
ATOM 837 O O . VAL A 1 111 ? 10.240 -2.934 -14.080 1.00 96.44 111 VAL A O 1
ATOM 840 N N . LYS A 1 112 ? 9.561 -3.312 -16.192 1.00 96.00 112 LYS A N 1
ATOM 841 C CA . LYS A 1 112 ? 9.798 -1.940 -16.649 1.00 96.00 112 LYS A CA 1
ATOM 842 C C . LYS A 1 112 ? 8.908 -0.940 -15.905 1.00 96.00 112 LYS A C 1
ATOM 844 O O . LYS A 1 112 ? 9.434 0.042 -15.401 1.00 96.00 112 LYS A O 1
ATOM 849 N N . GLY A 1 113 ? 7.605 -1.202 -15.788 1.00 96.50 113 GLY A N 1
ATOM 850 C CA . GLY A 1 113 ? 6.672 -0.319 -15.079 1.00 96.50 113 GLY A CA 1
ATOM 851 C C . GLY A 1 113 ? 7.069 -0.097 -13.618 1.00 96.50 113 GLY A C 1
ATOM 852 O O . GLY A 1 113 ? 7.157 1.042 -13.167 1.00 96.50 113 GLY A O 1
ATOM 853 N N . PHE A 1 114 ? 7.408 -1.170 -12.897 1.00 97.06 114 PHE A N 1
ATOM 854 C CA . PHE A 1 114 ? 7.925 -1.045 -11.535 1.00 97.06 114 PHE A CA 1
ATOM 855 C C . PHE A 1 114 ? 9.253 -0.295 -11.475 1.00 97.06 114 PHE A C 1
ATOM 857 O O . PHE A 1 114 ? 9.435 0.530 -10.585 1.00 97.06 114 PHE A O 1
ATOM 864 N N . ARG A 1 115 ? 10.179 -0.542 -12.407 1.00 95.62 115 ARG A N 1
ATOM 865 C CA . ARG A 1 115 ? 11.461 0.171 -12.425 1.00 95.62 115 ARG A CA 1
ATOM 866 C C . ARG A 1 115 ? 11.264 1.662 -12.648 1.00 95.62 115 ARG A C 1
ATOM 868 O O . ARG A 1 115 ? 11.845 2.445 -11.907 1.00 95.62 115 ARG A O 1
ATOM 875 N N . ASP A 1 116 ? 10.443 2.040 -13.621 1.00 95.75 116 ASP A N 1
ATOM 876 C CA . ASP A 1 116 ? 10.154 3.440 -13.930 1.00 95.75 116 ASP A CA 1
ATOM 877 C 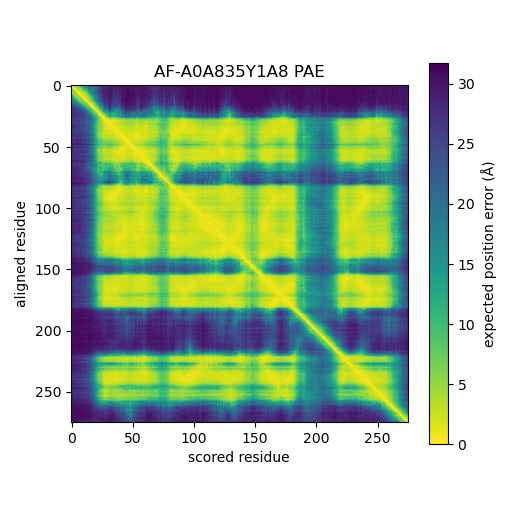C . ASP A 1 116 ? 9.506 4.143 -12.726 1.00 95.75 116 ASP A C 1
ATOM 879 O O . ASP A 1 116 ? 9.846 5.287 -12.425 1.00 95.75 116 ASP A O 1
ATOM 883 N N . ALA A 1 117 ? 8.625 3.447 -11.999 1.00 95.81 117 ALA A N 1
ATOM 884 C CA . ALA A 1 117 ? 8.020 3.942 -10.765 1.00 95.81 117 ALA A CA 1
ATOM 885 C C . ALA A 1 117 ? 9.057 4.117 -9.639 1.00 95.81 117 ALA A C 1
ATOM 887 O O . ALA A 1 117 ? 9.094 5.158 -8.985 1.00 95.81 117 ALA A O 1
ATOM 888 N N . VAL A 1 118 ? 9.945 3.138 -9.433 1.00 94.19 118 VAL A N 1
ATOM 889 C CA . VAL A 1 118 ? 11.028 3.219 -8.433 1.00 94.19 118 VAL A CA 1
ATOM 890 C C . VAL A 1 118 ? 12.018 4.335 -8.773 1.00 94.19 118 VAL A C 1
ATOM 892 O O . VAL A 1 118 ? 12.424 5.083 -7.888 1.00 94.19 118 VAL A O 1
ATOM 895 N N . MET A 1 119 ? 12.370 4.496 -10.051 1.00 92.38 119 MET A N 1
ATOM 896 C CA . MET A 1 119 ? 13.235 5.578 -10.534 1.00 92.38 119 MET A CA 1
ATOM 897 C C . MET A 1 119 ? 12.670 6.967 -10.227 1.00 92.38 119 MET A C 1
ATOM 899 O O . MET A 1 119 ? 13.437 7.880 -9.942 1.00 92.38 119 MET A O 1
ATOM 903 N N . GLN A 1 120 ? 11.347 7.116 -10.281 1.00 90.69 120 GLN A N 1
ATOM 904 C CA . GLN A 1 120 ? 10.638 8.370 -10.019 1.00 90.69 120 GLN A CA 1
ATOM 905 C C . GLN A 1 120 ? 10.198 8.526 -8.554 1.00 90.69 120 GLN A C 1
ATOM 907 O O . GLN A 1 120 ? 9.431 9.433 -8.238 1.00 90.69 120 GLN A O 1
ATOM 912 N N . GLY A 1 121 ? 10.630 7.630 -7.659 1.00 89.19 121 GLY A N 1
ATOM 913 C CA . GLY A 1 121 ? 10.266 7.693 -6.243 1.00 89.19 121 GLY A CA 1
ATOM 914 C C . GLY A 1 121 ? 8.758 7.580 -6.010 1.00 89.19 121 GLY A C 1
ATOM 915 O O . GLY A 1 121 ? 8.199 8.325 -5.204 1.00 89.19 121 GLY A O 1
ATOM 916 N N . TYR A 1 122 ? 8.078 6.691 -6.740 1.00 93.25 122 TYR A N 1
ATOM 917 C CA . TYR A 1 122 ? 6.639 6.509 -6.579 1.00 93.25 122 TYR A CA 1
ATOM 918 C C . TYR A 1 122 ? 6.301 5.994 -5.179 1.00 93.25 122 TYR A C 1
ATOM 920 O O . TYR A 1 122 ? 6.895 5.026 -4.688 1.00 93.25 122 TYR A O 1
ATOM 928 N N . TYR A 1 123 ? 5.282 6.601 -4.579 1.00 90.25 123 TYR A N 1
ATOM 929 C CA . TYR A 1 123 ? 4.625 6.111 -3.378 1.00 90.25 123 TYR A CA 1
ATOM 930 C C . TYR A 1 123 ? 3.252 5.539 -3.725 1.00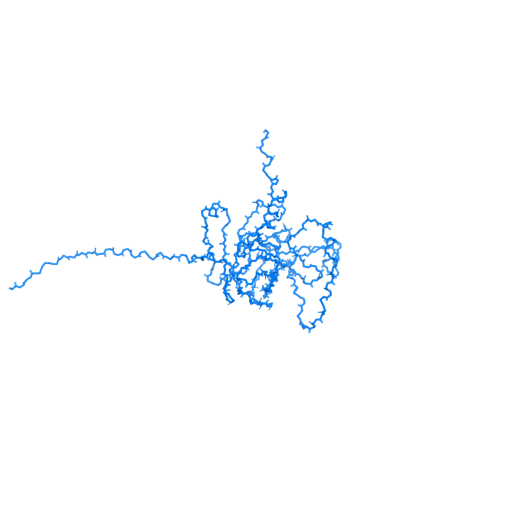 90.25 123 TYR A C 1
ATOM 932 O O . TYR A 1 123 ? 2.662 5.883 -4.747 1.00 90.25 123 TYR A O 1
ATOM 940 N N . TRP A 1 124 ? 2.742 4.660 -2.873 1.00 93.12 124 TRP A N 1
ATOM 941 C CA . TRP A 1 124 ? 1.350 4.233 -2.859 1.00 93.12 124 TRP A CA 1
ATOM 942 C C . TRP A 1 124 ? 0.635 4.841 -1.655 1.00 93.12 124 TRP A C 1
ATOM 944 O O . TRP A 1 124 ? 1.255 5.101 -0.624 1.00 93.12 124 TRP A O 1
ATOM 954 N N . GLN A 1 125 ? -0.676 5.034 -1.780 1.00 88.81 125 GLN A N 1
ATOM 955 C CA . GLN A 1 125 ? -1.558 5.449 -0.696 1.00 88.81 125 GLN A CA 1
ATOM 956 C C . GLN A 1 125 ? -2.671 4.421 -0.487 1.00 88.81 125 GLN A C 1
ATOM 958 O O . GLN A 1 125 ? -3.365 4.021 -1.428 1.00 88.81 125 GLN A O 1
ATOM 963 N N . MET A 1 126 ? -2.851 4.017 0.765 1.00 91.44 126 MET A N 1
ATOM 964 C CA . MET A 1 126 ? -3.896 3.107 1.222 1.00 91.44 126 MET A CA 1
ATOM 965 C C . MET A 1 126 ? -4.597 3.674 2.456 1.00 91.44 126 MET A C 1
ATOM 967 O O . MET A 1 126 ? -4.122 4.626 3.066 1.00 91.44 126 MET A O 1
ATOM 971 N N . TYR A 1 127 ? -5.716 3.072 2.837 1.00 91.81 127 TYR A N 1
ATOM 972 C CA . TYR A 1 127 ? -6.517 3.457 3.988 1.00 91.81 127 TYR A CA 1
ATOM 973 C C . TYR A 1 127 ? -6.958 2.220 4.759 1.00 91.81 127 TYR A C 1
ATOM 975 O O . TYR A 1 127 ? -7.513 1.283 4.182 1.00 91.81 127 TYR A O 1
ATOM 983 N N . MET A 1 128 ? -6.741 2.237 6.069 1.00 92.62 128 MET A N 1
ATOM 984 C CA . MET A 1 128 ? -7.255 1.239 7.002 1.00 92.62 128 MET A CA 1
ATOM 985 C C . MET A 1 128 ? -8.118 1.959 8.023 1.00 92.62 128 MET A C 1
ATOM 987 O O . MET A 1 128 ? -7.610 2.800 8.757 1.00 92.62 128 MET A O 1
ATOM 991 N N . ASP A 1 129 ? -9.412 1.645 8.061 1.00 92.31 129 ASP A N 1
ATOM 992 C CA . ASP A 1 129 ? -10.355 2.307 8.972 1.00 92.31 129 ASP A CA 1
ATOM 993 C C . ASP A 1 129 ? -10.299 3.848 8.878 1.00 92.31 129 ASP A C 1
ATOM 995 O O . ASP A 1 129 ? -10.327 4.553 9.884 1.00 92.31 129 ASP A O 1
ATOM 999 N N . GLU A 1 130 ? -10.167 4.345 7.638 1.00 88.25 130 GLU A N 1
ATOM 1000 C CA . GLU A 1 130 ? -10.003 5.762 7.249 1.00 88.25 130 GLU A CA 1
ATOM 1001 C C . GLU A 1 130 ? -8.667 6.411 7.624 1.00 88.25 130 GLU A C 1
ATOM 1003 O O . GLU A 1 130 ? -8.382 7.531 7.197 1.00 88.25 130 GLU A O 1
ATOM 1008 N N . LEU A 1 131 ? -7.792 5.687 8.320 1.00 89.25 131 LEU A N 1
ATOM 1009 C CA . LEU A 1 131 ? -6.441 6.144 8.610 1.00 89.25 131 LEU A CA 1
ATOM 1010 C C . LEU A 1 131 ? -5.559 5.937 7.373 1.00 89.25 131 LEU A C 1
ATOM 1012 O O . LEU A 1 131 ? -5.438 4.802 6.893 1.00 89.25 131 LEU A O 1
ATOM 1016 N N . PRO A 1 132 ? -4.952 7.007 6.834 1.00 89.25 132 PRO A N 1
ATOM 1017 C CA . PRO A 1 132 ? -4.142 6.906 5.637 1.00 89.25 132 PRO A CA 1
ATOM 1018 C C . PRO A 1 132 ? -2.779 6.273 5.932 1.00 89.25 132 PRO A C 1
ATOM 1020 O O . PRO A 1 132 ? -2.161 6.479 6.978 1.00 89.25 132 PRO A O 1
ATOM 1023 N N . LEU A 1 133 ? -2.308 5.509 4.957 1.00 88.31 133 LEU A N 1
ATOM 1024 C CA . LEU A 1 133 ? -1.037 4.808 4.940 1.00 88.31 133 LEU A CA 1
ATOM 1025 C C . LEU A 1 133 ? -0.323 5.131 3.641 1.00 88.31 133 LEU A C 1
ATOM 1027 O O . LEU A 1 133 ? -0.933 5.106 2.572 1.00 88.31 133 LEU A O 1
ATOM 1031 N N . TRP A 1 134 ? 0.981 5.353 3.736 1.00 88.44 134 TRP A N 1
ATOM 1032 C CA . TRP A 1 134 ? 1.832 5.578 2.580 1.00 88.44 134 TRP A CA 1
ATOM 1033 C C . TRP A 1 134 ? 3.070 4.702 2.659 1.00 88.44 134 TRP A C 1
ATOM 1035 O O . TRP A 1 134 ? 3.521 4.329 3.740 1.00 88.44 134 TRP A O 1
ATOM 1045 N N . GLY A 1 135 ? 3.638 4.400 1.503 1.00 87.31 135 GLY A N 1
ATOM 1046 C CA . GLY A 1 135 ? 4.925 3.735 1.402 1.00 87.31 135 GLY A CA 1
ATOM 1047 C C . GLY A 1 135 ? 5.458 3.816 -0.013 1.00 87.31 135 GLY A C 1
ATOM 1048 O O . GLY A 1 135 ? 4.708 4.061 -0.955 1.00 87.31 135 GLY A O 1
ATOM 1049 N N . PHE A 1 136 ? 6.760 3.622 -0.172 1.00 91.25 136 PHE A N 1
ATOM 1050 C CA . PHE A 1 136 ? 7.370 3.619 -1.494 1.00 91.25 136 PHE A CA 1
ATOM 1051 C C . PHE A 1 136 ? 7.132 2.285 -2.200 1.00 91.25 136 PHE A C 1
ATOM 1053 O O . PHE A 1 136 ? 7.012 1.230 -1.571 1.00 91.25 136 PHE A O 1
ATOM 1060 N N . VAL A 1 137 ? 7.070 2.330 -3.531 1.00 93.81 137 VAL A N 1
ATOM 1061 C CA . VAL A 1 137 ? 7.041 1.124 -4.373 1.00 93.81 137 VAL A CA 1
ATOM 1062 C C . VAL A 1 137 ? 8.361 0.353 -4.246 1.00 93.81 137 VAL A C 1
ATOM 1064 O O . VAL A 1 137 ? 8.382 -0.875 -4.295 1.00 93.81 137 VAL A O 1
ATOM 1067 N N . GLY A 1 138 ? 9.469 1.061 -4.047 1.00 91.31 138 GLY A N 1
ATOM 1068 C CA . GLY A 1 138 ? 10.799 0.483 -3.940 1.00 91.31 138 GLY A CA 1
ATOM 1069 C C . GLY A 1 138 ? 11.861 1.548 -3.703 1.00 91.31 138 GLY A C 1
ATOM 1070 O O . GLY A 1 138 ? 11.539 2.692 -3.391 1.00 91.31 138 GLY A O 1
ATOM 1071 N N . GLU A 1 139 ? 13.123 1.178 -3.881 1.00 88.12 139 GLU A N 1
ATOM 1072 C CA . GLU A 1 139 ? 14.266 2.061 -3.649 1.00 88.12 139 GLU A CA 1
ATOM 1073 C C . GLU A 1 139 ? 15.317 1.970 -4.759 1.00 88.12 139 GLU A C 1
ATOM 1075 O O . GLU A 1 139 ? 15.495 0.935 -5.412 1.00 88.12 139 GLU A O 1
ATOM 1080 N N . VAL A 1 140 ? 16.053 3.069 -4.938 1.00 89.06 140 VAL A N 1
ATOM 1081 C CA . VAL A 1 140 ? 17.248 3.121 -5.783 1.00 89.06 140 VAL A CA 1
ATOM 1082 C C . VAL A 1 140 ? 18.479 3.059 -4.886 1.00 89.06 140 VAL A C 1
ATOM 1084 O O . VAL A 1 140 ? 18.766 3.994 -4.140 1.00 89.06 140 VAL A O 1
ATOM 1087 N N . ALA A 1 141 ? 19.255 1.987 -4.989 1.00 85.81 141 ALA A N 1
ATOM 1088 C CA . ALA A 1 141 ? 20.549 1.896 -4.331 1.00 85.81 141 ALA A CA 1
ATOM 1089 C C . ALA A 1 141 ? 21.649 2.430 -5.254 1.00 85.81 141 ALA A C 1
ATOM 1091 O O . ALA A 1 141 ? 21.763 1.996 -6.401 1.00 85.81 141 ALA A O 1
ATOM 1092 N N . LYS A 1 142 ? 22.487 3.343 -4.751 1.00 83.50 142 LYS A N 1
ATOM 1093 C CA . LYS A 1 142 ? 23.581 3.962 -5.517 1.00 83.50 142 LYS A CA 1
ATOM 1094 C C . LYS A 1 142 ? 24.947 3.696 -4.888 1.00 83.50 142 LYS A C 1
ATOM 1096 O O . LYS A 1 142 ? 25.074 3.601 -3.665 1.00 83.50 142 LYS A O 1
ATOM 1101 N N . GLY A 1 143 ? 25.981 3.621 -5.725 1.00 73.75 143 GLY A N 1
ATOM 1102 C CA . GLY A 1 143 ? 27.378 3.545 -5.287 1.00 73.75 143 GLY A CA 1
ATOM 1103 C C . GLY A 1 143 ? 27.643 2.344 -4.375 1.00 73.75 143 GLY A C 1
ATOM 1104 O O . GLY A 1 143 ? 27.266 1.221 -4.696 1.00 73.75 143 GLY A O 1
ATOM 1105 N N . ALA A 1 144 ? 28.260 2.570 -3.211 1.00 63.00 144 ALA A N 1
ATOM 1106 C CA . ALA A 1 144 ? 28.584 1.500 -2.258 1.00 63.00 144 ALA A CA 1
ATOM 1107 C C . ALA A 1 144 ? 27.345 0.744 -1.728 1.00 63.00 144 ALA A C 1
ATOM 1109 O O . ALA A 1 144 ? 27.445 -0.434 -1.382 1.00 63.00 144 ALA A O 1
ATOM 1110 N N . ASN A 1 145 ? 26.172 1.387 -1.719 1.00 65.56 145 ASN A N 1
ATOM 1111 C CA . ASN A 1 145 ? 24.919 0.779 -1.262 1.00 65.56 145 ASN A CA 1
ATOM 1112 C C . ASN A 1 145 ? 24.288 -0.138 -2.320 1.00 65.56 145 ASN A C 1
ATOM 1114 O O . ASN A 1 145 ? 23.429 -0.949 -1.989 1.00 65.56 145 ASN A O 1
ATOM 1118 N N . ALA A 1 146 ? 24.749 -0.076 -3.575 1.00 63.44 146 ALA A N 1
ATOM 1119 C CA . ALA A 1 146 ? 24.311 -0.972 -4.644 1.00 63.44 146 ALA A CA 1
ATOM 1120 C C . ALA A 1 146 ? 24.908 -2.395 -4.530 1.00 63.44 146 ALA A C 1
ATOM 1122 O O . ALA A 1 146 ? 24.615 -3.252 -5.358 1.00 63.44 146 ALA A O 1
ATOM 1123 N N . GLY A 1 147 ? 25.712 -2.684 -3.499 1.00 63.72 147 GLY A N 1
ATOM 1124 C CA . GLY A 1 147 ? 26.189 -4.029 -3.164 1.00 63.72 147 GLY A CA 1
ATOM 1125 C C . GLY A 1 147 ? 27.650 -4.306 -3.535 1.00 63.72 147 GLY A C 1
ATOM 1126 O O . GLY A 1 147 ? 28.348 -3.482 -4.124 1.00 63.72 147 GLY A O 1
ATOM 1127 N N . ALA A 1 148 ? 28.134 -5.495 -3.163 1.00 52.59 148 ALA A N 1
ATOM 1128 C CA . ALA A 1 148 ? 29.528 -5.887 -3.363 1.00 52.59 148 ALA A CA 1
ATOM 1129 C C . ALA A 1 148 ? 29.897 -5.906 -4.860 1.00 52.59 148 ALA A C 1
ATOM 1131 O O . ALA A 1 148 ? 29.254 -6.591 -5.656 1.00 52.59 148 ALA A O 1
ATOM 1132 N N . GLY A 1 149 ? 30.931 -5.144 -5.232 1.00 59.31 149 GLY A N 1
ATOM 1133 C CA . GLY A 1 149 ? 31.388 -4.995 -6.620 1.00 59.31 149 GLY A CA 1
ATOM 1134 C C . GLY A 1 149 ? 30.702 -3.878 -7.417 1.00 59.31 149 GLY A C 1
ATOM 1135 O O . GLY A 1 149 ? 30.963 -3.754 -8.611 1.00 59.31 149 GLY A O 1
ATOM 1136 N N . ALA A 1 150 ? 29.843 -3.065 -6.791 1.00 61.81 150 ALA A N 1
ATOM 1137 C CA . ALA A 1 150 ? 29.255 -1.889 -7.424 1.00 61.81 150 ALA A CA 1
ATOM 1138 C C . ALA A 1 150 ? 30.290 -0.765 -7.613 1.00 61.81 150 ALA A C 1
ATOM 1140 O O . ALA A 1 150 ? 31.052 -0.434 -6.703 1.00 61.81 150 ALA A O 1
ATOM 1141 N N . SER A 1 151 ? 30.305 -0.170 -8.806 1.00 58.94 151 SER A N 1
ATOM 1142 C CA . SER A 1 151 ? 31.086 1.036 -9.094 1.00 58.94 151 SER A CA 1
ATOM 1143 C C . SER A 1 151 ? 30.408 2.262 -8.472 1.00 58.94 151 SER A C 1
ATOM 1145 O O . SER A 1 151 ? 29.207 2.246 -8.204 1.00 58.94 151 SER A O 1
ATOM 1147 N N . ALA A 1 152 ? 31.146 3.363 -8.302 1.00 62.25 152 ALA A N 1
ATOM 1148 C CA . ALA A 1 152 ? 30.608 4.634 -7.805 1.00 62.25 152 ALA A CA 1
ATOM 1149 C C . ALA A 1 152 ? 29.420 5.170 -8.637 1.00 62.25 152 ALA A C 1
ATOM 1151 O O . ALA A 1 152 ? 28.622 5.947 -8.125 1.00 62.25 152 ALA A O 1
ATOM 1152 N N . SER A 1 153 ? 29.281 4.729 -9.892 1.00 64.88 153 SER A N 1
ATOM 1153 C CA . SER A 1 153 ? 28.183 5.076 -10.803 1.00 64.88 153 SER A CA 1
ATOM 1154 C C . SER A 1 153 ? 27.088 4.008 -10.933 1.00 64.88 153 SER A C 1
ATOM 1156 O O . SER A 1 153 ? 26.187 4.163 -11.752 1.00 64.88 153 SER A O 1
ATOM 1158 N N . SER A 1 154 ? 27.165 2.893 -10.200 1.00 77.50 154 SER A N 1
ATOM 1159 C CA . SER A 1 154 ? 26.173 1.820 -10.308 1.00 77.50 154 SER A CA 1
ATOM 1160 C C . SER A 1 154 ? 24.895 2.181 -9.553 1.00 77.50 154 SER A C 1
ATOM 1162 O O . SER A 1 154 ? 24.939 2.450 -8.351 1.00 77.50 154 SER A O 1
ATOM 1164 N N . GLU A 1 155 ? 23.767 2.139 -10.259 1.00 86.25 155 GLU A N 1
ATOM 1165 C CA . GLU A 1 155 ? 22.425 2.225 -9.688 1.00 86.25 155 GLU A CA 1
ATOM 1166 C C . GLU A 1 155 ? 21.755 0.852 -9.774 1.00 86.25 155 GLU A C 1
ATOM 1168 O O . GLU A 1 155 ? 21.834 0.175 -10.803 1.00 86.25 155 GLU A O 1
ATOM 1173 N N . ARG A 1 156 ? 21.118 0.428 -8.683 1.00 89.25 156 ARG A N 1
ATOM 1174 C CA . ARG A 1 156 ? 20.264 -0.758 -8.639 1.00 89.25 156 ARG A CA 1
ATOM 1175 C C . ARG A 1 156 ? 18.877 -0.376 -8.174 1.00 89.25 156 ARG A C 1
ATOM 1177 O O . ARG A 1 156 ? 18.725 0.483 -7.311 1.00 89.25 156 ARG A O 1
ATOM 1184 N N . TYR A 1 157 ? 17.887 -1.038 -8.747 1.00 91.19 157 TYR A N 1
ATOM 1185 C CA . TYR A 1 157 ? 16.480 -0.767 -8.502 1.00 91.19 157 TYR A CA 1
ATOM 1186 C C . TYR A 1 157 ? 15.887 -1.960 -7.771 1.00 91.19 157 TYR A C 1
ATOM 1188 O O . TYR A 1 157 ? 15.945 -3.087 -8.266 1.00 91.19 157 TYR A O 1
ATOM 1196 N N . PHE A 1 158 ? 15.327 -1.713 -6.595 1.00 92.38 158 PHE A N 1
ATOM 1197 C CA . PHE A 1 158 ? 14.777 -2.743 -5.730 1.00 92.38 158 PHE A CA 1
ATOM 1198 C C . PHE A 1 158 ? 13.285 -2.510 -5.532 1.00 92.38 158 PHE A C 1
ATOM 1200 O O . PHE A 1 158 ? 12.874 -1.437 -5.109 1.00 92.38 158 PHE A O 1
ATOM 1207 N N . LEU A 1 159 ? 12.474 -3.522 -5.828 1.00 93.31 159 LEU A N 1
ATOM 1208 C CA . LEU A 1 159 ? 11.031 -3.528 -5.604 1.00 93.31 159 LEU A CA 1
ATOM 1209 C C . LEU A 1 159 ? 10.722 -4.035 -4.192 1.00 93.31 159 LEU A C 1
ATOM 1211 O O . LEU A 1 159 ? 11.172 -5.118 -3.799 1.00 93.31 159 LEU A O 1
ATOM 1215 N N . PHE A 1 160 ? 9.905 -3.295 -3.445 1.00 93.50 160 PHE A N 1
ATOM 1216 C CA . PHE A 1 160 ? 9.414 -3.742 -2.147 1.00 93.50 160 PHE A CA 1
ATOM 1217 C C . PHE A 1 160 ? 8.215 -4.671 -2.324 1.00 93.50 160 PHE A C 1
ATOM 1219 O O . PHE A 1 160 ? 7.148 -4.275 -2.785 1.00 93.50 160 PHE A O 1
ATOM 1226 N N . THR A 1 161 ? 8.388 -5.929 -1.925 1.00 93.25 161 THR A N 1
ATOM 1227 C CA . THR A 1 161 ? 7.336 -6.957 -1.985 1.00 93.25 161 THR A CA 1
ATOM 1228 C C . THR A 1 161 ? 6.848 -7.382 -0.602 1.00 93.25 161 THR A C 1
ATOM 1230 O O . THR A 1 161 ? 6.069 -8.323 -0.482 1.00 93.25 161 THR A O 1
ATOM 1233 N N . TYR A 1 162 ? 7.281 -6.694 0.455 1.00 93.06 162 TYR A N 1
ATOM 1234 C CA . TYR A 1 162 ? 6.864 -6.962 1.825 1.00 93.06 162 TYR A CA 1
ATOM 1235 C C . TYR A 1 162 ? 6.399 -5.695 2.537 1.00 93.06 162 TYR A C 1
ATOM 1237 O O . TYR A 1 162 ? 7.128 -4.702 2.553 1.00 93.06 162 TYR A O 1
ATOM 1245 N N . LEU A 1 163 ? 5.222 -5.774 3.165 1.00 92.50 163 LEU A N 1
ATOM 1246 C CA . LEU A 1 163 ? 4.673 -4.733 4.034 1.00 92.50 163 LEU A CA 1
ATOM 1247 C C . LEU A 1 163 ? 4.459 -5.267 5.454 1.00 92.50 163 LEU A C 1
ATOM 1249 O O . LEU A 1 163 ? 3.857 -6.323 5.644 1.00 92.50 163 LEU A O 1
ATOM 1253 N N . SER A 1 164 ? 4.903 -4.523 6.462 1.00 93.06 164 SER A N 1
ATOM 1254 C CA . SER A 1 164 ? 4.604 -4.826 7.864 1.00 93.06 164 SER A CA 1
ATOM 1255 C C . SER A 1 164 ? 3.740 -3.726 8.455 1.00 93.06 164 SER A C 1
ATOM 1257 O O . SER A 1 164 ? 4.178 -2.578 8.544 1.00 93.06 164 SER A O 1
ATOM 1259 N N . PHE A 1 165 ? 2.530 -4.092 8.864 1.00 94.50 165 PHE A N 1
ATOM 1260 C CA . PHE A 1 165 ? 1.571 -3.200 9.499 1.00 94.50 165 PHE A CA 1
ATOM 1261 C C . PHE A 1 165 ? 1.639 -3.354 11.015 1.00 94.50 165 PHE A C 1
ATOM 1263 O O . PHE A 1 165 ? 1.501 -4.465 11.530 1.00 94.50 165 PHE A O 1
ATOM 1270 N N . ASP A 1 166 ? 1.779 -2.237 11.719 1.00 94.31 166 ASP A N 1
ATOM 1271 C CA . ASP A 1 166 ? 1.50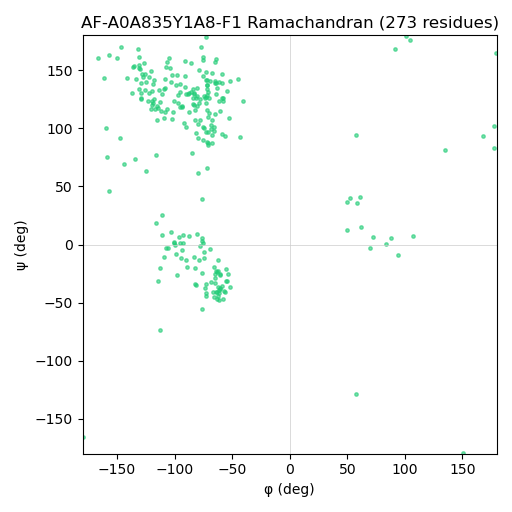9 -2.158 13.150 1.00 94.31 166 ASP A CA 1
ATOM 1272 C C . ASP A 1 166 ? 0.206 -1.390 13.348 1.00 94.31 166 ASP A C 1
ATOM 1274 O O . ASP A 1 166 ? 0.094 -0.215 12.989 1.00 94.31 166 ASP A O 1
ATOM 1278 N N . VAL A 1 167 ? -0.788 -2.079 13.897 1.00 95.75 167 VAL A N 1
ATOM 1279 C CA . VAL A 1 167 ? -2.146 -1.573 14.077 1.00 95.75 167 VAL A CA 1
ATOM 1280 C C . VAL A 1 167 ? -2.390 -1.396 15.567 1.00 95.75 167 VAL A C 1
ATOM 1282 O O . VAL A 1 167 ? -2.383 -2.358 16.338 1.00 95.75 167 VAL A O 1
ATOM 1285 N N . PHE A 1 168 ? -2.580 -0.151 15.982 1.00 96.31 168 PHE A N 1
ATOM 1286 C CA . PHE A 1 168 ? -2.798 0.209 17.370 1.00 96.31 168 PHE A CA 1
ATOM 1287 C C . PHE A 1 168 ? -4.289 0.310 17.663 1.00 96.31 168 PHE A C 1
ATOM 1289 O O . PHE A 1 168 ? -5.042 0.891 16.879 1.00 96.31 168 PHE A O 1
ATOM 1296 N N . HIS A 1 169 ? -4.705 -0.214 18.812 1.00 95.12 169 HIS A N 1
ATOM 1297 C CA . HIS A 1 169 ? -6.101 -0.215 19.233 1.00 95.12 169 HIS A CA 1
ATOM 1298 C C . HIS A 1 169 ? -6.274 0.193 20.698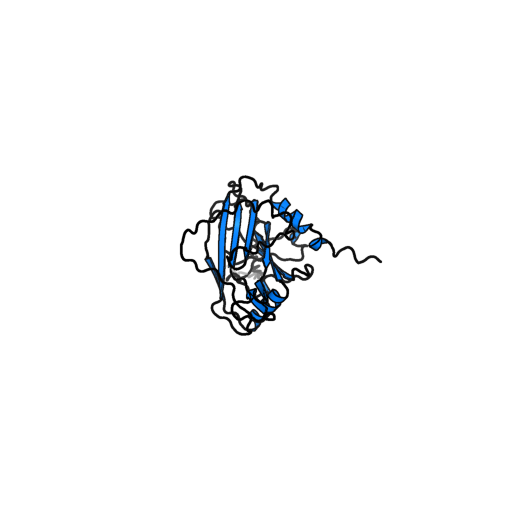 1.00 95.12 169 HIS A C 1
ATOM 1300 O O . HIS A 1 169 ? -5.394 -0.047 21.524 1.00 95.12 169 HIS A O 1
ATOM 1306 N N . ASP A 1 170 ? -7.440 0.740 21.033 1.00 93.88 170 ASP A N 1
ATOM 1307 C CA . ASP A 1 170 ? -7.790 1.196 22.392 1.00 93.88 170 ASP A CA 1
ATOM 1308 C C . ASP A 1 170 ? -8.290 0.069 23.321 1.00 93.88 170 ASP A C 1
ATOM 1310 O O . ASP A 1 170 ? -8.446 0.239 24.529 1.00 93.88 170 ASP A O 1
ATOM 1314 N N . GLY A 1 171 ? -8.569 -1.111 22.757 1.00 91.94 171 GLY A N 1
ATOM 1315 C CA . GLY A 1 171 ? -9.125 -2.256 23.489 1.00 91.94 171 GLY A CA 1
ATOM 1316 C C . GLY A 1 171 ? -10.649 -2.226 23.657 1.00 91.94 171 GLY A C 1
ATOM 1317 O O . GLY A 1 171 ? -11.207 -3.164 24.218 1.00 91.94 171 GLY A O 1
ATOM 1318 N N . GLN A 1 172 ? -11.324 -1.202 23.135 1.00 91.50 172 GLN A N 1
ATOM 1319 C CA . GLN A 1 172 ? -12.786 -1.089 23.065 1.00 91.50 172 GLN A CA 1
ATOM 1320 C C . GLN A 1 172 ? -13.346 -1.448 21.682 1.00 91.50 172 GLN A C 1
ATOM 1322 O O . GLN A 1 172 ? -14.562 -1.416 21.479 1.00 91.50 172 GLN A O 1
ATOM 1327 N N . GLY A 1 173 ? -12.461 -1.829 20.761 1.00 92.62 173 GLY A N 1
ATOM 1328 C CA . GLY A 1 173 ? -12.806 -2.224 19.403 1.00 92.62 173 GLY A CA 1
ATOM 1329 C C . GLY A 1 173 ? -12.425 -1.182 18.363 1.00 92.62 173 GLY A C 1
ATOM 1330 O O . GLY A 1 173 ? -12.810 -1.359 17.217 1.00 92.62 173 GLY A O 1
ATOM 1331 N N . HIS A 1 174 ? -11.708 -0.111 18.712 1.00 94.62 174 HIS A N 1
ATOM 1332 C CA . HIS A 1 174 ? -11.364 0.920 17.741 1.00 94.62 174 HIS A CA 1
ATOM 1333 C C . HIS A 1 174 ? -9.887 0.902 17.372 1.00 94.62 174 HIS A C 1
ATOM 1335 O O . HIS A 1 174 ? -9.009 0.708 18.219 1.00 94.62 174 HIS A O 1
ATOM 1341 N N . ILE A 1 175 ? -9.614 1.164 16.095 1.00 95.06 175 ILE A N 1
ATOM 1342 C CA . ILE A 1 175 ? -8.260 1.405 15.607 1.00 95.06 175 ILE A CA 1
ATOM 1343 C C . ILE A 1 175 ? -7.934 2.879 15.847 1.00 95.06 175 ILE A C 1
ATOM 1345 O O . ILE A 1 175 ? -8.678 3.769 15.442 1.00 95.06 175 ILE A O 1
ATOM 1349 N N . VAL A 1 176 ? -6.821 3.148 16.521 1.00 94.06 176 VAL A N 1
ATOM 1350 C CA . VAL A 1 176 ? -6.432 4.511 16.931 1.00 94.06 176 VAL A CA 1
ATOM 1351 C C . VAL A 1 176 ? -5.195 5.022 16.206 1.00 94.06 176 VAL A C 1
ATOM 1353 O O . VAL A 1 176 ? -4.966 6.223 16.146 1.00 94.06 176 VAL A O 1
ATOM 1356 N N . LYS A 1 177 ? -4.384 4.127 15.641 1.00 92.44 177 LYS A N 1
ATOM 1357 C CA . LYS A 1 177 ? -3.199 4.484 14.859 1.00 92.44 177 LYS A CA 1
ATOM 1358 C C . LYS A 1 177 ? -2.782 3.297 14.011 1.00 92.44 177 LYS A C 1
ATOM 1360 O O . LYS A 1 177 ? -2.833 2.159 14.467 1.00 92.44 177 LYS A O 1
ATOM 1365 N N . VAL A 1 178 ? -2.315 3.564 12.801 1.00 91.38 178 VAL A N 1
ATOM 1366 C CA . VAL A 1 178 ? -1.711 2.545 11.942 1.00 91.38 178 VAL A CA 1
ATOM 1367 C C . VAL A 1 178 ? -0.395 3.070 11.404 1.00 91.38 178 VAL A C 1
ATOM 1369 O O . VAL A 1 178 ? -0.304 4.214 10.955 1.00 91.38 178 VAL A O 1
ATOM 1372 N N . THR A 1 179 ? 0.631 2.230 11.460 1.00 89.25 179 THR A N 1
ATOM 1373 C CA . THR A 1 179 ? 1.925 2.497 10.839 1.00 89.25 179 THR A CA 1
ATOM 1374 C C . THR A 1 179 ? 2.300 1.345 9.929 1.00 89.25 179 THR A C 1
ATOM 1376 O O . THR A 1 179 ? 1.992 0.186 10.211 1.00 89.25 179 THR A O 1
ATOM 1379 N N . VAL A 1 180 ? 2.991 1.658 8.843 1.00 88.38 180 VAL A N 1
ATOM 1380 C CA . VAL A 1 180 ? 3.456 0.671 7.875 1.00 88.38 180 VAL A CA 1
ATOM 1381 C C . VAL A 1 180 ? 4.945 0.849 7.635 1.00 88.38 180 VAL A C 1
ATOM 1383 O O . VAL A 1 180 ? 5.468 1.961 7.642 1.00 88.38 180 VAL A O 1
ATOM 1386 N N . SER A 1 181 ? 5.630 -0.268 7.437 1.00 85.31 181 SER A N 1
ATOM 1387 C CA . SER A 1 181 ? 7.021 -0.298 7.001 1.00 85.31 181 SER A CA 1
ATOM 1388 C C . SER A 1 181 ? 7.149 -1.152 5.747 1.00 85.31 181 SER A C 1
ATOM 1390 O O . SER A 1 181 ? 6.501 -2.196 5.616 1.00 85.31 181 SER A O 1
ATOM 1392 N N . SER A 1 182 ? 7.981 -0.681 4.820 1.00 78.75 182 SER A N 1
ATOM 1393 C CA . SER A 1 182 ? 8.317 -1.359 3.566 1.00 78.75 182 SER A CA 1
ATOM 1394 C C . SER A 1 182 ? 9.840 -1.440 3.421 1.00 78.75 182 SER A C 1
ATOM 1396 O O . SER A 1 182 ? 10.553 -0.558 3.903 1.00 78.75 182 SER A O 1
ATOM 1398 N N . GLY A 1 183 ? 10.339 -2.515 2.807 1.00 62.91 183 GLY A N 1
ATOM 1399 C CA . GLY A 1 183 ? 11.773 -2.721 2.562 1.00 62.91 183 GLY A CA 1
ATOM 1400 C C . GLY A 1 183 ? 12.480 -3.677 3.537 1.00 62.91 183 GLY A C 1
ATOM 1401 O O . GLY A 1 183 ? 11.847 -4.265 4.421 1.00 62.91 183 GLY A O 1
ATOM 1402 N N . PRO A 1 184 ? 13.792 -3.916 3.344 1.00 50.88 184 PRO A N 1
ATOM 1403 C CA . PRO A 1 184 ? 14.541 -4.886 4.132 1.00 50.88 184 PRO A CA 1
ATOM 1404 C C . PRO A 1 184 ? 14.639 -4.476 5.606 1.00 50.88 184 PRO A C 1
ATOM 1406 O O . PRO A 1 184 ? 14.933 -3.331 5.938 1.00 50.88 184 PRO A O 1
ATOM 1409 N N . ILE A 1 185 ? 14.495 -5.457 6.504 1.00 43.62 185 ILE A N 1
ATOM 1410 C CA . ILE A 1 185 ? 14.794 -5.327 7.940 1.00 43.62 185 ILE A CA 1
ATOM 1411 C C . ILE A 1 185 ? 16.323 -5.260 8.117 1.00 43.62 185 ILE A C 1
ATOM 1413 O O . ILE A 1 185 ? 16.962 -6.180 8.623 1.00 43.62 185 ILE A O 1
ATOM 1417 N N . ARG A 1 186 ? 16.957 -4.200 7.616 1.00 39.53 186 ARG A N 1
ATOM 1418 C CA . ARG A 1 186 ? 18.365 -3.873 7.858 1.00 39.53 186 ARG A CA 1
ATOM 1419 C C . ARG A 1 186 ? 18.423 -2.553 8.614 1.00 39.53 186 ARG A C 1
ATOM 1421 O O . ARG A 1 186 ? 18.686 -1.516 8.032 1.00 39.53 186 ARG A O 1
ATOM 1428 N N . GLY A 1 187 ? 18.141 -2.607 9.917 1.00 33.41 187 GLY A N 1
ATOM 1429 C CA . GLY A 1 187 ? 18.502 -1.549 10.874 1.00 33.41 187 GLY A CA 1
ATOM 1430 C C . GLY A 1 187 ? 17.890 -0.160 10.654 1.00 33.41 187 GLY A C 1
ATOM 1431 O O . GLY A 1 187 ? 18.361 0.796 11.256 1.00 33.41 187 GLY A O 1
ATOM 1432 N N . GLY A 1 188 ? 16.860 -0.047 9.821 1.00 35.84 188 GLY A N 1
ATOM 1433 C CA . GLY A 1 188 ? 16.164 1.200 9.533 1.00 35.84 188 GLY A CA 1
ATOM 1434 C C . GLY A 1 188 ? 15.093 0.919 8.497 1.00 35.84 188 GLY A C 1
ATOM 1435 O O . GLY A 1 188 ? 15.339 1.043 7.305 1.00 35.84 188 GLY A O 1
ATOM 1436 N N . GLY A 1 189 ? 13.929 0.442 8.940 1.00 35.59 189 GLY A N 1
ATOM 1437 C CA . GLY A 1 189 ? 12.780 0.372 8.044 1.00 35.59 189 GLY A CA 1
ATOM 1438 C C . GLY A 1 189 ? 12.468 1.779 7.541 1.00 35.59 189 GLY A C 1
ATOM 1439 O O . GLY A 1 189 ? 12.524 2.730 8.323 1.00 35.59 189 GLY A O 1
ATOM 1440 N N . TYR A 1 190 ? 12.132 1.916 6.260 1.00 41.44 190 TYR A N 1
ATOM 1441 C CA . TYR A 1 190 ? 11.526 3.139 5.751 1.00 41.44 190 TYR A CA 1
ATOM 1442 C C . TYR A 1 190 ? 10.135 3.246 6.385 1.00 41.44 190 TYR A C 1
ATOM 1444 O O . TYR A 1 190 ? 9.149 2.728 5.858 1.00 41.44 190 TYR A O 1
ATOM 1452 N N . ALA A 1 191 ? 10.067 3.845 7.574 1.00 39.44 191 ALA A N 1
ATOM 1453 C CA . ALA A 1 191 ? 8.839 4.438 8.064 1.00 39.44 191 ALA A CA 1
ATOM 1454 C C . ALA A 1 191 ? 8.564 5.611 7.123 1.00 39.44 191 ALA A C 1
ATOM 1456 O O . ALA A 1 191 ? 9.236 6.640 7.182 1.00 39.44 191 ALA A O 1
ATOM 1457 N N . ALA A 1 192 ? 7.653 5.418 6.174 1.00 37.56 192 ALA A N 1
ATOM 1458 C CA . ALA A 1 192 ? 7.226 6.506 5.316 1.00 37.56 192 ALA A CA 1
ATOM 1459 C C . ALA A 1 192 ? 6.441 7.498 6.184 1.00 37.56 192 ALA A C 1
ATOM 1461 O O . ALA A 1 192 ? 5.305 7.238 6.579 1.00 37.56 192 ALA A O 1
ATOM 1462 N N . GLY A 1 193 ? 7.107 8.600 6.527 1.00 32.25 193 GLY A N 1
ATOM 1463 C CA . GLY A 1 193 ? 6.543 9.727 7.257 1.00 32.25 193 GLY A CA 1
ATOM 1464 C C . GLY A 1 193 ? 7.443 10.222 8.385 1.00 32.25 193 GLY A C 1
ATOM 1465 O O . GLY A 1 193 ? 7.189 9.864 9.527 1.00 32.25 193 GLY A O 1
ATOM 1466 N N . THR A 1 194 ? 8.453 11.035 8.045 1.00 32.59 194 THR A N 1
ATOM 1467 C CA . THR A 1 194 ? 8.854 12.287 8.732 1.00 32.59 194 THR A CA 1
ATOM 1468 C C . THR A 1 194 ? 10.099 12.860 8.041 1.00 32.59 194 THR A C 1
ATOM 1470 O O . THR A 1 194 ? 11.213 12.391 8.276 1.00 32.59 194 THR A O 1
ATOM 1473 N N . GLU A 1 195 ? 9.931 13.881 7.203 1.00 33.94 195 GLU A N 1
ATOM 1474 C CA . GLU A 1 195 ? 11.024 14.779 6.811 1.00 33.94 195 GLU A CA 1
ATOM 1475 C C . GLU A 1 195 ? 11.162 15.875 7.877 1.00 33.94 195 GLU A C 1
ATOM 1477 O O . GLU A 1 195 ? 10.667 16.980 7.717 1.00 33.94 195 GLU A O 1
ATOM 1482 N N . ASP A 1 196 ? 11.792 15.533 8.999 1.00 31.00 196 ASP A N 1
ATOM 1483 C CA . ASP A 1 196 ? 12.673 16.441 9.742 1.00 31.00 196 ASP A CA 1
ATOM 1484 C C . ASP A 1 196 ? 13.580 15.579 10.628 1.00 31.00 196 ASP A C 1
ATOM 1486 O O . ASP A 1 196 ? 13.191 15.046 11.668 1.00 31.00 196 ASP A O 1
ATOM 1490 N N . SER A 1 197 ? 14.812 15.376 10.169 1.00 39.69 197 SER A N 1
ATOM 1491 C CA . SER A 1 197 ? 15.828 14.564 10.840 1.00 39.69 197 SER A CA 1
ATOM 1492 C C . SER A 1 197 ? 16.363 15.177 12.142 1.00 39.69 197 SER A C 1
ATOM 1494 O O . SER A 1 197 ? 17.195 14.551 12.797 1.00 39.69 197 SER A O 1
ATOM 1496 N N . SER A 1 198 ? 15.948 16.391 12.519 1.00 34.25 198 SER A N 1
ATOM 1497 C CA . SER A 1 198 ? 16.514 17.103 13.671 1.00 34.25 198 SER A CA 1
ATOM 1498 C C . SER A 1 198 ? 15.696 16.984 14.962 1.00 34.25 198 SER A C 1
ATOM 1500 O O . SER A 1 198 ? 16.285 16.982 16.041 1.00 34.25 198 SER A O 1
ATOM 1502 N N . GLU A 1 199 ? 14.381 16.759 14.880 1.00 31.86 199 GLU A N 1
ATOM 1503 C CA . GLU A 1 199 ? 13.502 16.663 16.061 1.00 31.86 199 GLU A CA 1
ATOM 1504 C C . GLU A 1 199 ? 13.300 15.215 16.567 1.00 31.86 199 GLU A C 1
ATOM 1506 O O . GLU A 1 199 ? 12.726 14.990 17.629 1.00 31.86 199 GLU A O 1
ATOM 1511 N N . TYR A 1 200 ? 13.828 14.202 15.863 1.00 34.22 200 TYR A N 1
ATOM 1512 C CA . TYR A 1 200 ? 13.739 12.791 16.290 1.00 34.22 200 TYR A CA 1
ATOM 1513 C C . TYR A 1 200 ? 15.002 12.254 16.991 1.00 34.22 200 TYR A C 1
ATOM 1515 O O . TYR A 1 200 ? 14.967 11.172 17.579 1.00 34.22 200 TYR A O 1
ATOM 1523 N N . SER A 1 201 ? 16.110 13.010 17.008 1.00 30.48 201 SER A N 1
ATOM 1524 C CA . SER A 1 201 ? 17.343 12.588 17.702 1.00 30.48 201 SER A CA 1
ATOM 1525 C C . SER A 1 201 ? 17.153 12.429 19.217 1.00 30.48 201 SER A C 1
ATOM 1527 O O . SER A 1 201 ? 17.919 11.704 19.855 1.00 30.48 201 SER A O 1
ATOM 1529 N N . GLU A 1 202 ? 16.152 13.088 19.804 1.00 26.62 202 GLU A N 1
ATOM 1530 C CA . GLU A 1 202 ? 15.953 13.117 21.256 1.00 26.62 202 GLU A CA 1
ATOM 1531 C C . GLU A 1 202 ? 14.974 12.037 21.763 1.00 26.62 202 GLU A C 1
ATOM 1533 O O . GLU A 1 202 ? 14.979 11.720 22.950 1.00 26.62 202 GLU A O 1
ATOM 1538 N N . TYR A 1 203 ? 14.228 11.362 20.873 1.00 33.44 203 TYR A N 1
ATOM 1539 C CA . TYR A 1 203 ? 13.366 10.215 21.229 1.00 33.44 203 TYR A CA 1
ATOM 1540 C C . TYR A 1 203 ? 13.906 8.852 20.754 1.00 33.44 203 TYR A C 1
ATOM 1542 O O . TYR A 1 203 ? 13.374 7.803 21.113 1.00 33.44 203 TYR A O 1
ATOM 1550 N N . SER A 1 204 ? 15.031 8.837 20.029 1.00 32.22 204 SER A N 1
ATOM 1551 C CA . SER A 1 204 ? 15.858 7.639 19.801 1.00 32.22 204 SER A CA 1
ATOM 1552 C C . SER A 1 204 ? 16.726 7.239 21.010 1.00 32.22 204 SER A C 1
ATOM 1554 O O . SER A 1 204 ? 17.502 6.286 20.937 1.00 32.22 204 SER A O 1
ATOM 1556 N N . GLY A 1 205 ? 16.566 7.910 22.155 1.00 28.20 205 GLY A N 1
ATOM 1557 C CA . GLY A 1 205 ? 17.198 7.586 23.438 1.00 28.20 205 GLY A CA 1
ATOM 1558 C C . GLY A 1 205 ? 16.573 6.397 24.178 1.00 28.20 205 GLY A C 1
ATOM 1559 O O . GLY A 1 205 ? 16.439 6.439 25.393 1.00 28.20 205 GLY A O 1
ATOM 1560 N N . ALA A 1 206 ? 16.172 5.347 23.467 1.00 27.70 206 ALA A N 1
ATOM 1561 C CA . ALA A 1 206 ? 15.919 4.024 24.031 1.00 27.70 206 ALA A CA 1
ATOM 1562 C C . ALA A 1 206 ? 16.003 3.007 22.892 1.00 27.70 206 ALA A C 1
ATOM 1564 O O . ALA A 1 206 ? 14.996 2.503 22.395 1.00 27.70 206 ALA A O 1
ATOM 1565 N N . GLY A 1 207 ? 17.234 2.719 22.463 1.00 28.09 207 GLY A N 1
ATOM 1566 C CA . GLY A 1 207 ? 17.523 1.484 21.751 1.00 28.09 207 GLY A CA 1
ATOM 1567 C C . GLY A 1 207 ? 17.076 0.322 22.629 1.00 28.09 207 GLY A C 1
ATOM 1568 O O . GLY A 1 207 ? 17.812 -0.129 23.501 1.00 28.09 207 GLY A O 1
ATOM 1569 N N . THR A 1 208 ? 15.849 -0.147 22.421 1.00 25.25 208 THR A N 1
ATOM 1570 C CA . THR A 1 208 ? 15.509 -1.509 22.791 1.00 25.25 208 THR A CA 1
ATOM 1571 C C . THR A 1 208 ? 16.248 -2.370 21.789 1.00 25.25 208 THR A C 1
ATOM 1573 O O . THR A 1 208 ? 15.846 -2.545 20.641 1.00 25.25 208 THR A O 1
ATOM 1576 N N . GLU A 1 209 ? 17.412 -2.827 22.236 1.00 27.97 209 GLU A N 1
ATOM 1577 C CA . GLU A 1 209 ? 18.010 -4.079 21.823 1.00 27.97 209 GLU A CA 1
ATOM 1578 C C . GLU A 1 209 ? 16.877 -5.113 21.812 1.00 27.97 209 GLU A C 1
ATOM 1580 O O . GLU A 1 209 ? 16.502 -5.675 22.841 1.00 27.97 209 GLU A O 1
ATOM 1585 N N . TYR A 1 210 ? 16.234 -5.293 20.656 1.00 35.62 210 TYR A N 1
ATOM 1586 C CA . TYR A 1 210 ? 15.393 -6.453 20.441 1.00 35.62 210 TYR A CA 1
ATOM 1587 C C . TYR A 1 210 ? 16.366 -7.614 20.423 1.00 35.62 210 TYR A C 1
ATOM 1589 O O . TYR A 1 210 ? 17.008 -7.900 19.410 1.00 35.62 210 TYR A O 1
ATOM 1597 N N . GLY A 1 211 ? 16.515 -8.209 21.608 1.00 26.62 211 GLY A N 1
ATOM 1598 C CA . GLY A 1 211 ? 17.184 -9.471 21.808 1.00 26.62 211 GLY A CA 1
ATOM 1599 C C . GLY A 1 211 ? 16.775 -10.393 20.676 1.00 26.62 211 GLY A C 1
ATOM 1600 O O . GLY A 1 211 ? 15.588 -10.592 20.406 1.00 26.62 211 GLY A O 1
ATOM 1601 N N . GLY A 1 212 ? 17.786 -10.884 19.968 1.00 34.16 212 GLY A N 1
ATOM 1602 C CA . GLY A 1 212 ? 17.610 -11.926 18.987 1.00 34.16 212 GLY A CA 1
ATOM 1603 C C . GLY A 1 212 ? 17.027 -13.141 19.686 1.00 34.16 212 GLY A C 1
ATOM 1604 O O . GLY A 1 212 ? 17.759 -13.962 20.230 1.00 34.16 212 GLY A O 1
ATOM 1605 N N . GLU A 1 213 ? 15.710 -13.281 19.640 1.00 34.06 213 GLU A N 1
ATOM 1606 C CA . GLU A 1 213 ? 15.095 -14.588 19.738 1.00 34.06 213 GLU A CA 1
ATOM 1607 C C . GLU A 1 213 ? 15.221 -15.211 18.354 1.00 34.06 213 GLU A C 1
ATOM 1609 O O . GLU A 1 213 ? 14.451 -14.959 17.424 1.00 34.06 213 GLU A O 1
ATOM 1614 N N . GLY A 1 214 ? 16.328 -15.939 18.208 1.00 41.31 214 GLY A N 1
ATOM 1615 C CA . GLY A 1 214 ? 16.666 -16.686 17.019 1.00 41.31 214 GLY A CA 1
ATOM 1616 C C . GLY A 1 214 ? 15.516 -17.600 16.639 1.00 41.31 214 GLY A C 1
ATOM 1617 O O . GLY A 1 214 ? 15.280 -18.623 17.271 1.00 41.31 214 GLY A O 1
ATOM 1618 N N . ASN A 1 215 ? 14.838 -17.249 15.555 1.00 32.19 215 ASN A N 1
ATOM 1619 C CA . ASN A 1 215 ? 14.093 -18.225 14.789 1.00 32.19 215 ASN A CA 1
ATOM 1620 C C . ASN A 1 215 ? 14.172 -17.891 13.301 1.00 32.19 215 ASN A C 1
ATOM 1622 O O . ASN A 1 215 ? 13.205 -17.441 12.706 1.00 32.19 215 ASN A O 1
ATOM 1626 N N . GLY A 1 216 ? 15.372 -18.055 12.733 1.00 37.47 216 GLY A N 1
ATOM 1627 C CA . GLY A 1 216 ? 15.609 -18.511 11.357 1.00 37.47 216 GLY A CA 1
ATOM 1628 C C . GLY A 1 216 ? 14.872 -17.862 10.178 1.00 37.47 216 GLY A C 1
ATOM 1629 O O . GLY A 1 216 ? 14.925 -18.422 9.087 1.00 37.47 216 GLY A O 1
ATOM 1630 N N . THR A 1 217 ? 14.189 -16.728 10.317 1.00 45.53 217 THR A N 1
ATOM 1631 C CA . THR A 1 217 ? 13.566 -16.060 9.175 1.00 45.53 217 THR A CA 1
ATOM 1632 C C . THR A 1 217 ? 14.632 -15.243 8.474 1.00 45.53 217 THR A C 1
ATOM 1634 O O . THR A 1 217 ? 15.082 -14.223 8.997 1.00 45.53 217 THR A O 1
ATOM 1637 N N . ALA A 1 218 ? 15.062 -15.724 7.306 1.00 44.91 218 ALA A N 1
ATOM 1638 C CA . ALA A 1 218 ? 15.927 -14.982 6.401 1.00 44.91 218 ALA A CA 1
ATOM 1639 C C . ALA A 1 218 ? 15.423 -13.530 6.254 1.00 44.91 218 ALA A C 1
ATOM 1641 O O . ALA A 1 218 ? 14.205 -13.318 6.229 1.00 44.91 218 ALA A O 1
ATOM 1642 N N . PRO A 1 219 ? 16.324 -12.535 6.168 1.00 53.41 219 PRO A N 1
ATOM 1643 C CA . PRO A 1 219 ? 15.918 -11.152 5.960 1.00 53.41 219 PRO A CA 1
ATOM 1644 C C . PRO A 1 219 ? 15.038 -11.081 4.713 1.00 53.41 219 PRO A C 1
ATOM 1646 O O . PRO A 1 219 ? 15.373 -11.673 3.689 1.00 53.41 219 PRO A O 1
ATOM 1649 N N . LEU A 1 220 ? 13.896 -10.402 4.805 1.00 67.12 220 LEU A N 1
ATOM 1650 C CA . LEU A 1 220 ? 13.003 -10.214 3.664 1.00 67.12 220 LEU A CA 1
ATOM 1651 C C . LEU A 1 220 ? 13.705 -9.289 2.669 1.00 67.12 220 LEU A C 1
ATOM 1653 O O . LEU A 1 220 ? 13.803 -8.083 2.888 1.00 67.12 220 LEU A O 1
ATOM 1657 N N . VAL A 1 221 ? 14.296 -9.893 1.640 1.00 74.88 221 VAL A N 1
ATOM 1658 C CA . VAL A 1 221 ? 15.115 -9.201 0.645 1.00 74.88 221 VAL A CA 1
ATOM 1659 C C . VAL A 1 221 ? 14.190 -8.603 -0.416 1.00 74.88 221 VAL A C 1
ATOM 1661 O O . VAL A 1 221 ? 13.344 -9.334 -0.938 1.00 74.88 221 VAL A O 1
ATOM 1664 N N . PRO A 1 222 ? 14.323 -7.308 -0.748 1.00 85.81 222 PRO A N 1
ATOM 1665 C CA . PRO A 1 222 ? 13.576 -6.726 -1.852 1.00 85.81 222 PRO A CA 1
ATOM 1666 C C . PRO A 1 222 ? 13.993 -7.362 -3.185 1.00 85.81 222 PRO A C 1
ATOM 1668 O O . PRO A 1 222 ? 15.087 -7.914 -3.321 1.00 85.81 222 PRO A O 1
ATOM 1671 N N . VAL A 1 223 ? 13.118 -7.295 -4.185 1.00 90.38 223 VAL A N 1
ATOM 1672 C CA . VAL A 1 223 ? 13.368 -7.925 -5.487 1.00 90.38 223 VAL A CA 1
ATOM 1673 C C . VAL A 1 223 ? 14.216 -6.993 -6.344 1.00 90.38 223 VAL A C 1
ATOM 1675 O O . VAL A 1 223 ? 13.800 -5.875 -6.633 1.00 90.38 223 VAL A O 1
ATOM 1678 N N . ASP A 1 224 ? 15.402 -7.444 -6.757 1.00 91.25 224 ASP A N 1
ATOM 1679 C CA . ASP A 1 224 ? 16.251 -6.700 -7.692 1.00 91.25 224 ASP A CA 1
ATOM 1680 C C . ASP A 1 224 ? 15.605 -6.704 -9.083 1.00 91.25 224 ASP A C 1
ATOM 1682 O O . ASP A 1 224 ? 15.483 -7.743 -9.736 1.00 91.25 224 ASP A O 1
ATOM 1686 N N . ILE A 1 225 ? 15.184 -5.524 -9.524 1.00 92.69 225 ILE A N 1
ATOM 1687 C CA . ILE A 1 225 ? 14.562 -5.286 -10.823 1.00 92.69 225 ILE A CA 1
ATOM 1688 C C . ILE A 1 225 ? 15.484 -4.468 -11.732 1.00 92.69 225 ILE A C 1
ATOM 1690 O O . ILE A 1 225 ? 14.992 -3.782 -12.623 1.00 92.69 225 ILE A O 1
ATOM 1694 N N . THR A 1 226 ? 16.808 -4.511 -11.535 1.00 89.88 226 THR A N 1
ATOM 1695 C CA . THR A 1 226 ? 17.795 -3.707 -12.288 1.00 89.88 226 THR A CA 1
ATOM 1696 C C . THR A 1 226 ? 17.995 -4.178 -13.726 1.00 89.88 226 THR A C 1
ATOM 1698 O O . THR A 1 226 ? 18.208 -3.366 -14.629 1.00 89.88 226 THR A O 1
ATOM 1701 N N . VAL A 1 227 ? 17.902 -5.484 -13.980 1.00 87.19 227 VAL A N 1
ATOM 1702 C CA . VAL A 1 227 ? 18.024 -6.054 -15.332 1.00 87.19 227 VAL A CA 1
ATOM 1703 C C . VAL A 1 227 ? 16.639 -6.236 -15.932 1.00 87.19 227 VAL A C 1
ATOM 1705 O O . VAL A 1 227 ? 15.714 -6.678 -15.260 1.00 87.19 227 VAL A O 1
ATOM 1708 N N . ALA A 1 228 ? 16.453 -5.777 -17.172 1.00 82.50 228 ALA A N 1
ATOM 1709 C CA . ALA A 1 228 ? 15.172 -5.920 -17.857 1.00 82.50 228 ALA A CA 1
ATOM 1710 C C . ALA A 1 228 ? 14.965 -7.386 -18.254 1.00 82.50 228 ALA A C 1
ATOM 1712 O O . ALA A 1 228 ? 15.895 -8.029 -18.741 1.00 82.50 228 ALA A O 1
ATOM 1713 N N . GLY A 1 229 ? 13.756 -7.897 -18.056 1.00 87.00 229 GLY A N 1
ATOM 1714 C CA . GLY A 1 229 ? 13.409 -9.278 -18.363 1.00 87.00 229 GLY A CA 1
ATOM 1715 C C . GLY A 1 229 ? 12.307 -9.790 -17.453 1.00 87.00 229 GLY A C 1
ATOM 1716 O O . GLY A 1 229 ? 11.817 -9.061 -16.593 1.00 87.00 229 GLY A O 1
ATOM 1717 N N . ASP A 1 230 ? 11.940 -11.047 -17.658 1.00 90.12 230 ASP A N 1
ATOM 1718 C CA . ASP A 1 230 ? 10.903 -11.695 -16.870 1.00 90.12 230 ASP A CA 1
ATOM 1719 C C . ASP A 1 230 ? 11.476 -12.180 -15.532 1.00 90.12 230 ASP A C 1
ATOM 1721 O O . ASP A 1 230 ? 12.531 -12.820 -15.486 1.00 90.12 230 ASP A O 1
ATOM 1725 N N . ILE A 1 231 ? 10.752 -11.932 -14.444 1.00 91.75 231 ILE A N 1
ATOM 1726 C CA . ILE A 1 231 ? 11.070 -12.428 -13.104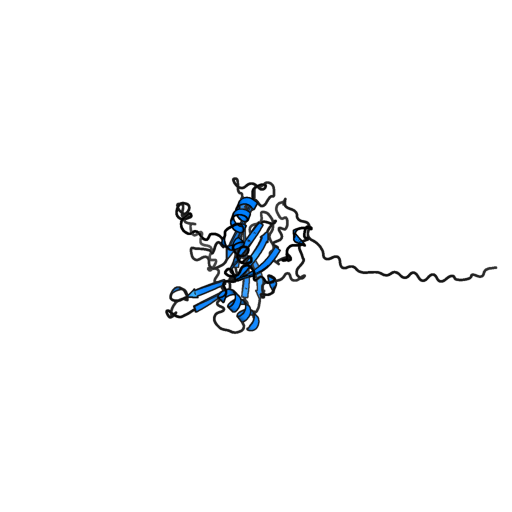 1.00 91.75 231 ILE A CA 1
ATOM 1727 C C . ILE A 1 231 ? 9.928 -13.335 -12.661 1.00 91.75 231 ILE A C 1
ATOM 1729 O O . ILE A 1 231 ? 8.782 -12.908 -12.517 1.00 91.75 231 ILE A O 1
ATOM 1733 N N . LYS A 1 232 ? 10.240 -14.612 -12.453 1.00 90.38 232 LYS A N 1
ATOM 1734 C CA . LYS A 1 232 ? 9.268 -15.617 -12.012 1.00 90.38 232 LYS A CA 1
ATOM 1735 C C . LYS A 1 232 ? 9.236 -15.715 -10.491 1.00 90.38 232 LYS A C 1
ATOM 1737 O O . LYS A 1 232 ? 10.204 -15.363 -9.823 1.00 90.38 232 LYS A O 1
ATOM 1742 N N . ASP A 1 233 ? 8.117 -16.219 -9.978 1.00 88.31 233 ASP A N 1
ATOM 1743 C CA . ASP A 1 233 ? 7.947 -16.597 -8.570 1.00 88.31 233 ASP A CA 1
ATOM 1744 C C . ASP A 1 233 ? 8.173 -15.454 -7.562 1.00 88.31 233 ASP A C 1
ATOM 1746 O O . ASP A 1 233 ? 8.659 -15.665 -6.450 1.00 88.31 233 ASP A O 1
ATOM 1750 N N . VAL A 1 234 ? 7.777 -14.230 -7.925 1.00 92.62 234 VAL A N 1
ATOM 1751 C CA . VAL A 1 234 ? 7.796 -13.081 -7.014 1.00 92.62 234 VAL A CA 1
ATOM 1752 C C . VAL A 1 234 ? 6.692 -13.245 -5.974 1.00 92.62 234 VAL A C 1
ATOM 1754 O O . VAL A 1 234 ? 5.505 -13.242 -6.302 1.00 92.62 234 VAL A O 1
ATOM 1757 N N . GLU A 1 235 ? 7.075 -13.380 -4.706 1.00 93.56 235 GLU A N 1
ATOM 1758 C CA . GLU A 1 235 ? 6.136 -13.466 -3.589 1.00 93.56 235 GLU A CA 1
ATOM 1759 C C . GLU A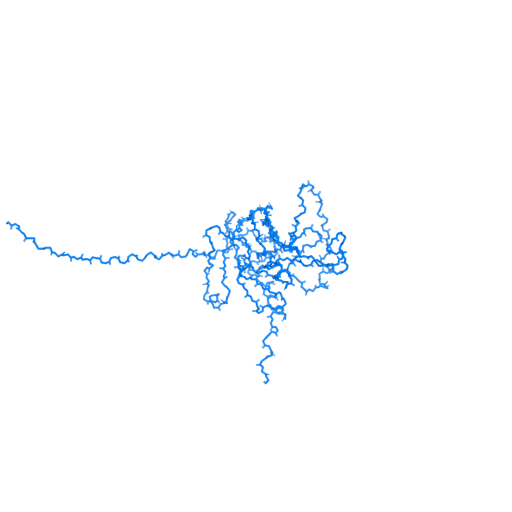 1 235 ? 5.935 -12.088 -2.958 1.00 93.56 235 GLU A C 1
ATOM 1761 O O . GLU A 1 235 ? 6.871 -11.506 -2.404 1.00 93.56 235 GLU A O 1
ATOM 1766 N N . PHE A 1 236 ? 4.697 -11.600 -2.993 1.00 94.00 236 PHE A N 1
ATOM 1767 C CA . PHE A 1 236 ? 4.279 -10.476 -2.165 1.00 94.00 236 PHE A CA 1
ATOM 1768 C C . PHE A 1 236 ? 3.843 -11.010 -0.807 1.00 94.00 236 PHE A C 1
ATOM 1770 O O . PHE A 1 236 ? 3.073 -11.972 -0.728 1.00 94.00 236 PHE A O 1
ATOM 1777 N N . LYS A 1 237 ? 4.346 -10.411 0.268 1.00 93.88 237 LYS A N 1
ATOM 1778 C CA . LYS A 1 237 ? 4.128 -10.862 1.642 1.00 93.88 237 LYS A CA 1
ATOM 1779 C C . LYS A 1 237 ? 3.705 -9.717 2.541 1.00 93.88 237 LYS A C 1
ATOM 1781 O O . LYS A 1 237 ? 3.958 -8.550 2.249 1.00 93.88 237 LYS A O 1
ATOM 1786 N N . TYR A 1 238 ? 3.115 -10.062 3.674 1.00 94.81 238 TYR A N 1
ATOM 1787 C CA . TYR A 1 238 ? 2.796 -9.082 4.695 1.00 94.81 238 TYR A CA 1
ATOM 1788 C C . TYR A 1 238 ? 2.808 -9.656 6.105 1.00 94.81 238 TYR A C 1
ATOM 1790 O O . TYR A 1 238 ? 2.709 -10.867 6.316 1.00 94.81 238 TYR A O 1
ATOM 1798 N N . SER A 1 239 ? 2.928 -8.760 7.075 1.00 94.44 239 SER A N 1
ATOM 1799 C CA . SER A 1 239 ? 2.690 -9.050 8.485 1.00 94.44 239 SER A CA 1
ATOM 1800 C C . SER A 1 239 ? 1.759 -8.005 9.074 1.00 94.44 239 SER A C 1
ATOM 1802 O O . SER A 1 239 ? 1.750 -6.856 8.637 1.00 94.44 239 SER A O 1
ATOM 1804 N N . VAL A 1 240 ? 1.002 -8.405 10.087 1.00 96.31 240 VAL A N 1
ATOM 1805 C CA . VAL A 1 240 ? 0.155 -7.522 10.883 1.00 96.31 240 VAL A CA 1
ATOM 1806 C C . VAL A 1 240 ? 0.465 -7.780 12.346 1.00 96.31 240 VAL A C 1
ATOM 1808 O O . VAL A 1 240 ? 0.385 -8.919 12.814 1.00 96.31 240 VAL A O 1
ATOM 1811 N N . ARG A 1 241 ? 0.803 -6.725 13.075 1.00 96.75 241 ARG A N 1
ATOM 1812 C CA . ARG A 1 241 ? 0.994 -6.753 14.518 1.00 96.75 241 ARG A CA 1
ATOM 1813 C C . ARG A 1 241 ? 0.000 -5.801 15.166 1.00 96.75 241 ARG A C 1
ATOM 1815 O O . ARG A 1 241 ? 0.017 -4.604 14.908 1.00 96.75 241 ARG A O 1
ATOM 1822 N N . TRP A 1 242 ? -0.840 -6.344 16.030 1.00 96.81 242 TRP A N 1
ATOM 1823 C CA . TRP A 1 242 ? -1.768 -5.595 16.859 1.00 96.81 242 TRP A CA 1
ATOM 1824 C C . TRP A 1 242 ? -1.091 -5.180 18.157 1.00 96.81 242 TRP A C 1
ATOM 1826 O O . TRP A 1 242 ? -0.462 -6.000 18.833 1.00 96.81 242 TRP A O 1
ATOM 1836 N N . VAL A 1 243 ? -1.218 -3.901 18.492 1.00 95.44 243 VAL A N 1
ATOM 1837 C CA . VAL A 1 243 ? -0.632 -3.305 19.690 1.00 95.44 243 VAL A CA 1
ATOM 1838 C C . VAL A 1 243 ? -1.719 -2.549 20.440 1.00 95.44 243 VAL A C 1
ATOM 1840 O O . VAL A 1 243 ? -2.374 -1.668 19.891 1.00 95.44 243 VAL A O 1
ATOM 1843 N N . ARG A 1 244 ? -1.914 -2.860 21.718 1.00 94.75 244 ARG A N 1
ATOM 1844 C CA . ARG A 1 244 ? -2.791 -2.047 22.559 1.00 94.75 244 ARG A CA 1
ATOM 1845 C C . ARG A 1 244 ? -2.115 -0.703 22.841 1.00 94.75 244 ARG A C 1
ATOM 1847 O O . ARG A 1 244 ? -0.953 -0.686 23.241 1.00 94.75 244 ARG A O 1
ATOM 1854 N N . SER A 1 245 ? -2.835 0.396 22.647 1.00 91.69 245 SER A N 1
ATOM 1855 C CA . SER A 1 245 ? -2.414 1.739 23.047 1.00 91.69 245 SER A CA 1
ATOM 1856 C C . SER A 1 245 ? -3.287 2.224 24.196 1.00 91.69 245 SER A C 1
ATOM 1858 O O . SER A 1 245 ? -4.509 2.178 24.101 1.00 91.69 245 SER A O 1
ATOM 1860 N N . ASP A 1 246 ? -2.654 2.698 25.268 1.00 88.25 246 ASP A N 1
ATOM 1861 C CA . ASP A 1 246 ? -3.348 3.308 26.409 1.00 88.25 246 ASP A CA 1
ATOM 1862 C C . ASP A 1 246 ? -3.305 4.854 26.359 1.00 88.25 246 ASP A C 1
ATOM 1864 O O . ASP A 1 246 ? -3.838 5.515 27.248 1.00 88.25 246 ASP A O 1
ATOM 1868 N N . PHE A 1 247 ? -2.667 5.436 25.333 1.00 83.69 247 PHE A N 1
ATOM 1869 C CA . PHE A 1 247 ? -2.445 6.887 25.209 1.00 83.69 247 PHE A CA 1
ATOM 1870 C C . PHE A 1 247 ? -3.184 7.525 24.030 1.00 83.69 247 PHE A C 1
ATOM 1872 O O . PHE A 1 247 ? -3.545 8.697 24.096 1.00 83.69 247 PHE A O 1
ATOM 1879 N N . ASP A 1 248 ? -3.382 6.775 22.945 1.00 85.50 248 ASP A N 1
ATOM 1880 C CA . ASP A 1 248 ? -4.051 7.277 21.747 1.00 85.50 248 ASP A CA 1
ATOM 1881 C C . ASP A 1 248 ? -5.582 7.167 21.921 1.00 85.50 248 ASP A C 1
ATOM 1883 O O . ASP A 1 248 ? -6.086 6.129 22.349 1.00 85.50 248 ASP A O 1
ATOM 1887 N N . SER A 1 249 ? -6.326 8.224 21.577 1.00 87.75 249 SER A N 1
ATOM 1888 C CA . SER A 1 249 ? -7.797 8.248 21.619 1.00 87.75 249 SER A CA 1
ATOM 1889 C C . SER A 1 249 ? -8.386 8.094 20.221 1.00 87.75 249 SER A C 1
ATOM 1891 O O . SER A 1 249 ? -7.839 8.624 19.255 1.00 87.75 249 SER A O 1
ATOM 1893 N N . TYR A 1 250 ? -9.533 7.419 20.116 1.00 87.88 250 TYR A N 1
ATOM 1894 C CA . TYR A 1 250 ? -10.268 7.306 18.858 1.00 87.88 250 TYR A CA 1
ATOM 1895 C C . TYR A 1 250 ? -10.731 8.670 18.325 1.00 87.88 250 TYR A C 1
ATOM 1897 O O . TYR A 1 250 ? -10.622 8.918 17.130 1.00 87.88 250 TYR A O 1
ATOM 1905 N N . ASP A 1 251 ? -11.176 9.585 19.188 1.00 87.62 251 ASP A N 1
ATOM 1906 C CA . ASP A 1 251 ? -11.728 10.874 18.742 1.00 87.62 251 ASP A CA 1
ATOM 1907 C C . ASP A 1 251 ? -10.664 11.796 18.124 1.00 87.62 251 ASP A C 1
ATOM 1909 O O . ASP A 1 251 ? -10.952 12.545 17.195 1.00 87.62 251 ASP A O 1
ATOM 1913 N N . SER A 1 252 ? -9.420 11.716 18.606 1.00 86.44 252 SER A N 1
ATOM 1914 C CA . SER A 1 252 ? -8.283 12.516 18.125 1.00 86.44 252 SER A CA 1
ATOM 1915 C C . SER A 1 252 ? -7.336 11.728 17.216 1.00 86.44 252 SER A C 1
ATOM 1917 O O . SER A 1 252 ? -6.240 12.190 16.894 1.00 86.44 252 SER A O 1
ATOM 1919 N N . ARG A 1 253 ? -7.728 10.520 16.785 1.00 89.12 253 ARG A N 1
ATOM 1920 C CA . ARG A 1 253 ? -6.861 9.616 16.011 1.00 89.12 253 ARG A CA 1
ATOM 1921 C C . ARG A 1 253 ? -6.401 10.201 14.677 1.00 89.12 253 ARG A C 1
ATOM 1923 O O . ARG A 1 253 ? -5.342 9.835 14.177 1.00 89.12 253 ARG A O 1
ATOM 1930 N N . MET A 1 254 ? -7.186 11.120 14.112 1.00 85.12 254 MET A N 1
ATOM 1931 C CA . MET A 1 254 ? -6.890 11.770 12.834 1.00 85.12 254 MET A CA 1
ATOM 1932 C C . MET A 1 254 ? -5.921 12.946 12.958 1.00 85.12 254 MET A C 1
ATOM 1934 O O . MET A 1 254 ? -5.290 13.292 11.961 1.00 85.12 254 MET A O 1
ATOM 1938 N N . ASP A 1 255 ? -5.748 13.535 14.146 1.00 81.56 255 ASP A N 1
ATOM 1939 C CA . ASP A 1 255 ? -4.997 14.786 14.331 1.00 81.56 255 ASP A CA 1
ATOM 1940 C C . ASP A 1 255 ? -3.564 14.676 13.799 1.00 81.56 255 ASP A C 1
ATOM 1942 O O . ASP A 1 255 ? -3.071 15.562 13.098 1.00 81.56 255 ASP A O 1
ATOM 1946 N N . ARG A 1 256 ? -2.923 13.527 14.044 1.00 74.06 256 ARG A N 1
ATOM 1947 C CA . ARG A 1 256 ? -1.575 13.227 13.546 1.00 74.06 256 ARG A CA 1
ATOM 1948 C C . ARG A 1 256 ? -1.503 13.187 12.019 1.00 74.06 256 ARG A C 1
ATOM 1950 O O . ARG A 1 256 ? -0.496 13.589 11.447 1.00 74.06 256 ARG A O 1
ATOM 1957 N N . TYR A 1 257 ? -2.542 12.688 11.361 1.00 74.81 257 TYR A N 1
ATOM 1958 C CA . TYR A 1 257 ? -2.578 12.533 9.907 1.00 74.81 257 TYR A CA 1
ATOM 1959 C C . TYR A 1 257 ? -2.968 13.840 9.209 1.00 74.81 257 TYR A C 1
ATOM 1961 O O . TYR A 1 257 ? -2.438 14.152 8.144 1.00 74.81 257 TYR A O 1
ATOM 1969 N N . LEU A 1 258 ? -3.832 14.643 9.836 1.00 70.94 258 LEU A N 1
ATOM 1970 C CA . LEU A 1 258 ? -4.189 15.980 9.360 1.00 70.94 258 LEU A CA 1
ATOM 1971 C C . LEU A 1 258 ? -3.004 16.941 9.439 1.00 70.94 258 LEU A C 1
ATOM 1973 O O . LEU A 1 258 ? -2.774 17.696 8.498 1.00 70.94 258 LEU A O 1
ATOM 1977 N N . ALA A 1 259 ? -2.216 16.879 10.516 1.00 60.09 259 ALA A N 1
ATOM 1978 C CA . ALA A 1 259 ? -1.006 17.686 10.641 1.00 60.09 259 ALA A CA 1
ATOM 1979 C C . ALA A 1 259 ? -0.035 17.439 9.474 1.00 60.09 259 ALA A C 1
ATOM 1981 O O . ALA A 1 259 ? 0.523 18.390 8.938 1.00 60.09 259 ALA A O 1
ATOM 1982 N N . VAL A 1 260 ? 0.101 16.182 9.035 1.00 57.47 260 VAL A N 1
ATOM 1983 C CA . VAL A 1 260 ? 0.960 15.779 7.907 1.00 57.47 260 VAL A CA 1
ATOM 1984 C C . VAL A 1 260 ? 0.381 16.213 6.558 1.00 57.47 260 VAL A C 1
ATOM 1986 O O . VAL A 1 260 ? 1.116 16.725 5.718 1.00 57.47 260 VAL A O 1
ATOM 1989 N N . ALA A 1 261 ? -0.933 16.075 6.354 1.00 51.06 261 ALA A N 1
ATOM 1990 C CA . ALA A 1 261 ? -1.602 16.525 5.129 1.00 51.06 261 ALA A CA 1
ATOM 1991 C C . ALA A 1 261 ? -1.528 18.054 4.920 1.00 51.06 261 ALA A C 1
ATOM 1993 O O . ALA A 1 261 ? -1.640 18.529 3.791 1.00 51.06 261 ALA A O 1
ATOM 1994 N N . LEU A 1 262 ? -1.335 18.818 6.001 1.00 44.88 262 LEU A N 1
ATOM 1995 C CA . LEU A 1 262 ? -1.237 20.280 6.003 1.00 44.88 262 LEU A CA 1
ATOM 1996 C C . LEU A 1 262 ? 0.210 20.806 5.949 1.00 44.88 262 LEU A C 1
ATOM 1998 O O . LEU A 1 262 ? 0.408 22.023 5.963 1.00 44.88 262 LEU A O 1
ATOM 2002 N N . LEU A 1 263 ? 1.226 19.935 5.883 1.00 41.94 263 LEU A N 1
ATOM 2003 C CA . LEU A 1 263 ? 2.614 20.380 5.744 1.00 41.94 263 LEU A CA 1
ATOM 2004 C C . LEU A 1 263 ? 2.853 21.040 4.365 1.00 41.94 263 LEU A C 1
ATOM 2006 O O . LEU A 1 263 ? 2.242 20.638 3.369 1.00 41.94 263 LEU A O 1
ATOM 2010 N N . PRO A 1 264 ? 3.748 22.047 4.272 1.00 37.56 264 PRO A N 1
ATOM 2011 C CA . PRO A 1 264 ? 3.857 22.956 3.122 1.00 37.56 264 PRO A CA 1
ATOM 2012 C C . PRO A 1 264 ? 4.049 22.280 1.758 1.00 37.56 264 PRO A C 1
ATOM 2014 O O . PRO A 1 264 ? 3.527 22.772 0.760 1.00 37.56 264 PRO A O 1
ATOM 2017 N N . HIS A 1 265 ? 4.706 21.118 1.702 1.00 42.03 265 HIS A N 1
ATOM 2018 C CA . HIS A 1 265 ? 4.919 20.385 0.450 1.00 42.03 265 HIS A CA 1
ATOM 2019 C C . HIS A 1 265 ? 3.618 19.882 -0.206 1.00 42.03 265 HIS A C 1
ATOM 2021 O O . HIS A 1 265 ? 3.575 19.725 -1.427 1.00 42.03 265 HIS A O 1
ATOM 2027 N N . HIS A 1 266 ? 2.531 19.711 0.559 1.00 46.03 266 HIS A N 1
ATOM 2028 C CA . HIS A 1 266 ? 1.208 19.370 0.020 1.00 46.03 266 HIS A CA 1
ATOM 2029 C C . HIS A 1 266 ? 0.343 20.593 -0.344 1.00 46.03 266 HIS A C 1
ATOM 2031 O O . HIS A 1 266 ? -0.580 20.457 -1.147 1.00 46.03 266 HIS A O 1
ATOM 2037 N N . LEU A 1 267 ? 0.638 21.790 0.181 1.00 41.12 267 LEU A N 1
ATOM 2038 C CA . LEU A 1 267 ? -0.182 23.001 -0.007 1.00 41.12 267 LEU A CA 1
ATOM 2039 C C . LEU A 1 267 ? 0.447 24.076 -0.916 1.00 41.12 267 LEU A C 1
ATOM 2041 O O . LEU A 1 267 ? -0.247 25.006 -1.333 1.00 41.12 267 LEU A O 1
ATOM 2045 N N . GLU A 1 268 ? 1.725 23.971 -1.286 1.00 34.88 268 GLU A N 1
ATOM 2046 C CA . GLU A 1 268 ? 2.429 25.052 -1.996 1.00 34.88 268 GLU A CA 1
ATOM 2047 C C . GLU A 1 268 ? 2.109 25.238 -3.490 1.00 34.88 268 GLU A C 1
ATOM 2049 O O . GLU A 1 268 ? 2.643 26.158 -4.109 1.00 34.88 268 GLU A O 1
ATOM 2054 N N . ARG A 1 269 ? 1.185 24.483 -4.103 1.00 46.56 269 ARG A N 1
ATOM 2055 C CA . ARG A 1 269 ? 0.835 24.707 -5.525 1.00 46.56 269 ARG A CA 1
ATOM 2056 C C . ARG A 1 269 ? -0.339 25.640 -5.810 1.00 46.56 269 ARG A C 1
ATOM 2058 O O . ARG A 1 269 ? -0.617 25.905 -6.976 1.00 46.56 269 ARG A O 1
ATOM 2065 N N . HIS A 1 270 ? -0.971 26.227 -4.794 1.00 41.03 270 HIS A N 1
ATOM 2066 C CA . HIS A 1 270 ? -2.088 27.158 -5.013 1.00 41.03 270 HIS A CA 1
ATOM 2067 C C . HIS A 1 270 ? -1.727 28.652 -5.021 1.00 41.03 270 HIS A C 1
ATOM 2069 O O . HIS A 1 270 ? -2.632 29.478 -5.126 1.00 41.03 270 HIS A O 1
ATOM 2075 N N . ARG A 1 271 ? -0.442 29.047 -4.971 1.00 37.03 271 ARG A N 1
ATOM 2076 C CA . ARG A 1 271 ? -0.069 30.480 -4.928 1.00 37.03 271 ARG A CA 1
ATOM 2077 C C . ARG A 1 271 ? 0.727 31.037 -6.111 1.00 37.03 271 ARG A C 1
ATOM 2079 O O . ARG A 1 271 ? 1.263 32.135 -6.007 1.00 37.03 271 ARG A O 1
ATOM 2086 N N . LEU A 1 272 ? 0.738 30.363 -7.259 1.00 40.53 272 LEU A N 1
ATOM 2087 C CA . LEU A 1 272 ? 1.300 30.919 -8.499 1.00 40.53 272 LEU A CA 1
ATOM 2088 C C . LEU A 1 272 ? 0.280 30.883 -9.642 1.00 40.53 272 LEU A C 1
ATOM 2090 O O . LEU A 1 272 ? 0.476 30.205 -10.641 1.00 40.53 272 LEU A O 1
ATOM 2094 N N . ALA A 1 273 ? -0.830 31.608 -9.483 1.00 36.78 273 ALA A N 1
ATOM 2095 C CA . ALA A 1 273 ? -1.732 31.927 -10.593 1.00 36.78 273 ALA A CA 1
ATOM 2096 C C . ALA A 1 273 ? -2.582 33.183 -10.320 1.00 36.78 273 ALA A C 1
ATOM 2098 O O . ALA A 1 273 ? -3.786 33.159 -10.533 1.00 36.78 273 ALA A O 1
ATOM 2099 N N . VAL A 1 274 ? -1.984 34.278 -9.833 1.00 39.31 274 VAL A N 1
ATOM 2100 C CA . VAL A 1 274 ? -2.538 35.634 -10.028 1.00 39.31 274 VAL A CA 1
ATOM 2101 C C . VAL A 1 274 ? -1.371 36.623 -10.123 1.00 39.31 274 VAL A C 1
ATOM 2103 O O . VAL A 1 274 ? -0.887 37.129 -9.112 1.00 39.31 274 VAL A O 1
ATOM 2106 N N . THR A 1 275 ? -0.921 36.874 -11.347 1.00 37.19 275 THR A N 1
ATOM 2107 C CA . THR A 1 275 ? -0.240 38.110 -11.766 1.00 37.19 275 THR A CA 1
ATOM 2108 C C . THR A 1 275 ? -0.896 38.562 -13.049 1.00 37.19 275 THR A C 1
ATOM 2110 O O . THR A 1 275 ? -1.047 37.680 -13.926 1.00 37.19 275 THR A O 1
#

Secondary structure (DSSP, 8-state):
----------------------PBP------TT-B-PEEEEEEEETT-TT--EEGGGS-----TT-PPBB---TTTTTSS---EE-S---BTT--EEEEEEEEEEEPHHHHHHHHHHHHTTEEEEEEETTEEEEEESEEEEEGGGG-TT--TT-EEEEE--EEEEEEEE-SSS-EEEEEEEES--SS--EES----TTSSTTT-----------------PPEE--S-S-EEEEEEEEEEEEEE-SS--STTTTHHHHHHHTSHHHHGGGSSS--

Sequence (275 aa):
MARALLLAVMALTLGGSATAEEELPSKHRYDTGDDVVLFASKIGPFENPTETYPYYDLPFCQPPEGTRGKAESLGEALGSDRLVSTPYVIKYGVNVRHAILCKKSLDAAAVKGFRDAVMQGYYWQMYMDELPLWGFVGEVAKGANAGAGASASSERYFLFTYLSFDVFHDGQGHIVKVTVSSGPIRGGGYAAGTEDSSEYSEYSGAGTEYGGEGNGTAPLVPVDITVAGDIKDVEFKYSVRWVRSDFDSYDSRMDRYLAVALLPHHLERHRLAVT